Protein AF-A0A970JDR5-F1 (afdb_monomer_lite)

Secondary structure (DSSP, 8-state):
--HHHHHHHHHHHHHHHHHHHHHHHHHHHHHHHHHHHHHHHHHHHHHHHHHHHHHHHHHHHHHHHHHHHHHHHHHHHHHHHHHHHHHHHHHHHHHHHHHHHTSHHHHHHHHHHHHHHHHH-S--EEEEEGGGGGGHHHHT-S-EEEESSS-SSEEEEEEGGGTEEEEEEHHHHHHHHHHHHHHT----

Foldseek 3Di:
DDPVVVVVVVVVVVVVVVVVVVVVVVVVVVVVVVVVVVVVVVVVVVVVVVVVVVVVVVVVVVVVVVVVVVVVVVVVVVVVVVVVVVVVVLVVVLVVLVVVCPDVVLLVVLLVVLVVVCVVDVDKAKEFEPVCPVSVVVNPHDHYHYDPPQASGDIWMADVVVRDIDDPGVSVVSVVVVVVVVVPDDDD

pLDDT: mean 88.22, std 8.11, range [49.09, 97.38]

Structure (mmCIF, N/CA/C/O backbone):
data_AF-A0A970JDR5-F1
#
_entry.id   AF-A0A970JDR5-F1
#
loop_
_atom_site.group_PDB
_atom_site.id
_atom_site.type_symbol
_atom_site.label_atom_id
_atom_site.label_alt_id
_atom_site.label_comp_id
_atom_site.label_asym_id
_atom_site.label_entity_id
_atom_site.label_seq_id
_atom_site.pdbx_PDB_ins_code
_atom_site.Cartn_x
_atom_site.Cartn_y
_atom_site.Cartn_z
_atom_site.occupancy
_atom_site.B_iso_or_equiv
_atom_site.auth_seq_id
_atom_site.auth_comp_id
_atom_site.auth_asym_id
_atom_site.auth_atom_id
_atom_site.pdbx_PDB_model_num
ATOM 1 N N . MET A 1 1 ? 50.221 14.793 -104.703 1.00 49.09 1 MET A N 1
ATOM 2 C CA . MET A 1 1 ? 50.036 14.840 -103.235 1.00 49.09 1 MET A CA 1
ATOM 3 C C . MET A 1 1 ? 49.919 13.403 -102.748 1.00 49.09 1 MET A C 1
ATOM 5 O O . MET A 1 1 ? 48.971 12.726 -103.121 1.00 49.09 1 MET A O 1
ATOM 9 N N . ASP A 1 2 ? 50.947 12.935 -102.042 1.00 60.53 2 ASP A N 1
ATOM 10 C CA . ASP A 1 2 ? 51.296 11.528 -101.804 1.00 60.53 2 ASP A CA 1
ATOM 11 C C . ASP A 1 2 ? 50.315 10.688 -100.974 1.00 60.53 2 ASP A C 1
ATOM 13 O O . ASP A 1 2 ? 49.814 11.112 -99.932 1.00 60.53 2 ASP A O 1
ATOM 17 N N . ILE A 1 3 ? 50.134 9.436 -101.408 1.00 69.88 3 ILE A N 1
ATOM 18 C CA . ILE A 1 3 ? 49.318 8.382 -100.777 1.00 69.88 3 ILE A CA 1
ATOM 19 C C . ILE A 1 3 ? 49.743 8.118 -99.322 1.00 69.88 3 ILE A C 1
ATOM 21 O O . ILE A 1 3 ? 48.881 7.956 -98.457 1.00 69.88 3 ILE A O 1
ATOM 25 N N . ASN A 1 4 ? 51.047 8.159 -99.026 1.00 73.25 4 ASN A N 1
ATOM 26 C CA . ASN A 1 4 ? 51.575 7.971 -97.668 1.00 73.25 4 ASN A CA 1
ATOM 27 C C . ASN A 1 4 ? 51.046 9.014 -96.677 1.00 73.25 4 ASN A C 1
ATOM 29 O O . ASN A 1 4 ? 50.615 8.666 -95.582 1.00 73.25 4 ASN A O 1
ATOM 33 N N . ARG A 1 5 ? 50.957 10.283 -97.091 1.00 72.44 5 ARG A N 1
ATOM 34 C CA . ARG A 1 5 ? 50.456 11.369 -96.237 1.00 72.44 5 ARG A CA 1
ATOM 35 C C . ARG A 1 5 ? 48.970 11.202 -95.898 1.00 72.44 5 ARG A C 1
ATOM 37 O O . ARG A 1 5 ? 48.521 11.601 -94.826 1.00 72.44 5 ARG A O 1
ATOM 44 N N . LYS A 1 6 ? 48.190 10.601 -96.804 1.00 76.62 6 LYS A N 1
ATOM 45 C CA . LYS A 1 6 ? 46.766 10.304 -96.584 1.00 76.62 6 LYS A CA 1
ATOM 46 C C . LYS A 1 6 ? 46.580 9.113 -95.642 1.00 76.62 6 LYS A C 1
ATOM 48 O O . LYS A 1 6 ? 45.690 9.153 -94.796 1.00 76.62 6 LYS A O 1
ATOM 53 N N . LEU A 1 7 ? 47.433 8.094 -95.758 1.00 78.12 7 LEU A N 1
ATOM 54 C CA . LEU A 1 7 ? 47.425 6.934 -94.869 1.00 78.12 7 LEU A CA 1
ATOM 55 C C . LEU A 1 7 ? 47.792 7.333 -93.431 1.00 78.12 7 LEU A C 1
ATOM 57 O O . LEU A 1 7 ? 47.063 6.984 -92.508 1.00 78.12 7 LEU A O 1
ATOM 61 N N . GLU A 1 8 ? 48.837 8.145 -93.249 1.00 80.06 8 GLU A N 1
ATOM 62 C CA . GLU A 1 8 ? 49.226 8.707 -91.944 1.00 80.06 8 GLU A CA 1
ATOM 63 C C . GLU A 1 8 ? 48.127 9.577 -91.323 1.00 80.06 8 GLU A C 1
ATOM 65 O O . GLU A 1 8 ? 47.850 9.503 -90.127 1.00 80.06 8 GLU A O 1
ATOM 70 N N . HIS A 1 9 ? 47.439 10.382 -92.136 1.00 82.50 9 HIS A N 1
ATOM 71 C CA . HIS A 1 9 ? 46.316 11.176 -91.650 1.00 82.50 9 HIS A CA 1
ATOM 72 C C . HIS A 1 9 ? 45.146 10.288 -91.195 1.00 82.50 9 HIS A C 1
ATOM 74 O O . HIS A 1 9 ? 44.506 10.573 -90.180 1.00 82.50 9 HIS A O 1
ATOM 80 N N . MET A 1 10 ? 44.849 9.203 -91.917 1.00 81.06 10 MET A N 1
ATOM 81 C CA . MET A 1 10 ? 43.787 8.264 -91.539 1.00 81.06 10 MET A CA 1
ATOM 82 C C . MET A 1 10 ? 44.129 7.509 -90.252 1.00 81.06 10 MET A C 1
ATOM 84 O O . MET A 1 10 ? 43.283 7.433 -89.362 1.00 81.06 10 MET A O 1
ATOM 88 N N . THR A 1 11 ? 45.360 7.011 -90.110 1.00 82.69 11 THR A N 1
ATOM 89 C CA . THR A 1 11 ? 45.800 6.318 -88.889 1.00 82.69 11 THR A CA 1
ATOM 90 C C . THR A 1 11 ? 45.786 7.250 -87.682 1.00 82.69 11 THR A C 1
ATOM 92 O O . THR A 1 11 ? 45.252 6.878 -86.639 1.00 82.69 11 THR A O 1
ATOM 95 N N . HIS A 1 12 ? 46.263 8.488 -87.832 1.00 86.94 12 HIS A N 1
ATOM 96 C CA . HIS A 1 12 ? 46.200 9.508 -86.784 1.00 86.94 12 HIS A CA 1
ATOM 97 C C . HIS A 1 12 ? 44.753 9.851 -86.389 1.00 86.94 12 HIS A C 1
ATOM 99 O O . HIS A 1 12 ? 44.442 9.985 -85.206 1.00 86.94 12 HIS A O 1
ATOM 105 N N . THR A 1 13 ? 43.838 9.942 -87.360 1.00 85.62 13 THR A N 1
ATOM 106 C CA . THR A 1 13 ? 42.415 10.233 -87.100 1.00 85.62 13 THR A CA 1
ATOM 107 C C . THR A 1 13 ? 41.735 9.099 -86.332 1.00 85.62 13 THR A C 1
ATOM 109 O O . THR A 1 13 ? 41.058 9.350 -85.336 1.00 85.62 13 THR A O 1
ATOM 112 N N . VAL A 1 14 ? 41.943 7.849 -86.759 1.00 88.75 14 VAL A N 1
ATOM 113 C CA . VAL A 1 14 ? 41.376 6.660 -86.101 1.00 88.75 14 VAL A CA 1
ATOM 114 C C . VAL A 1 14 ? 41.952 6.485 -84.697 1.00 88.75 14 VAL A C 1
ATOM 116 O O . VAL A 1 14 ? 41.205 6.205 -83.761 1.00 88.75 14 VAL A O 1
ATOM 119 N N . LEU A 1 15 ? 43.260 6.701 -84.528 1.00 89.62 15 LEU A N 1
ATOM 120 C CA . LEU A 1 15 ? 43.913 6.637 -83.224 1.00 89.62 15 LEU A CA 1
ATOM 121 C C . LEU A 1 15 ? 43.364 7.704 -82.270 1.00 89.62 15 LEU A C 1
ATOM 123 O O . LEU A 1 15 ? 43.035 7.383 -81.131 1.00 89.62 15 LEU A O 1
ATOM 127 N N . ASN A 1 16 ? 43.196 8.946 -82.730 1.00 89.75 16 ASN A N 1
ATOM 128 C CA . ASN A 1 16 ? 42.623 10.014 -81.909 1.00 89.75 16 ASN A CA 1
ATOM 129 C C . ASN A 1 16 ? 41.157 9.760 -81.543 1.00 89.75 16 ASN A C 1
ATOM 131 O O . ASN A 1 16 ? 40.767 10.016 -80.405 1.00 89.75 16 ASN A O 1
ATOM 135 N N . ASP A 1 17 ? 40.348 9.214 -82.456 1.00 90.62 17 ASP A N 1
ATOM 136 C CA . ASP A 1 17 ? 38.967 8.834 -82.137 1.00 90.62 17 ASP A CA 1
ATOM 137 C C . ASP A 1 17 ? 38.914 7.682 -81.117 1.00 90.62 17 ASP A C 1
ATOM 139 O O . ASP A 1 17 ? 38.121 7.721 -80.174 1.00 90.62 17 ASP A O 1
ATOM 143 N N . ALA A 1 18 ? 39.808 6.694 -81.239 1.00 91.06 18 ALA A N 1
ATOM 144 C CA . ALA A 1 18 ? 39.947 5.609 -80.268 1.00 91.06 18 ALA A CA 1
ATOM 145 C C . ALA A 1 18 ? 40.412 6.116 -78.890 1.00 91.06 18 ALA A C 1
ATOM 147 O O . ALA A 1 18 ? 39.870 5.697 -77.865 1.00 91.06 18 ALA A O 1
ATOM 148 N N . LEU A 1 19 ? 41.368 7.052 -78.847 1.00 90.50 19 LEU A N 1
ATOM 149 C CA . LEU A 1 19 ? 41.827 7.696 -77.612 1.00 90.50 19 LEU A CA 1
ATOM 150 C C . LEU A 1 19 ? 40.715 8.522 -76.956 1.00 90.50 19 LEU A C 1
ATOM 152 O O . LEU A 1 19 ? 40.522 8.417 -75.744 1.00 90.50 19 LEU A O 1
ATOM 156 N N . ARG A 1 20 ? 39.940 9.278 -77.745 1.00 92.81 20 ARG A N 1
ATOM 157 C CA . ARG A 1 20 ? 38.782 10.038 -77.258 1.00 92.81 20 ARG A CA 1
ATOM 158 C C . ARG A 1 20 ? 37.728 9.115 -76.652 1.00 92.81 20 ARG A C 1
ATOM 160 O O . ARG A 1 20 ? 37.343 9.312 -75.504 1.00 92.81 20 ARG A O 1
ATOM 167 N N . LYS A 1 21 ? 37.326 8.062 -77.371 1.00 92.81 21 LYS A N 1
ATOM 168 C CA . LYS A 1 21 ? 36.360 7.066 -76.873 1.00 92.81 21 LYS A CA 1
ATOM 169 C C . LYS A 1 21 ? 36.853 6.373 -75.607 1.00 92.81 21 LYS A C 1
ATOM 171 O O . LYS A 1 21 ? 36.086 6.207 -74.665 1.00 92.81 21 LYS A O 1
ATOM 176 N N . ARG A 1 22 ? 38.137 6.006 -75.546 1.00 92.94 22 ARG A N 1
ATOM 177 C CA . ARG A 1 22 ? 38.745 5.444 -74.332 1.00 92.94 22 ARG A CA 1
ATOM 178 C C . ARG A 1 22 ? 38.641 6.421 -73.162 1.00 92.94 22 ARG A C 1
ATOM 180 O O . ARG A 1 22 ? 38.278 6.002 -72.067 1.00 92.94 22 ARG A O 1
ATOM 187 N N . HIS A 1 23 ? 38.953 7.696 -73.380 1.00 93.56 23 HIS A N 1
ATOM 188 C CA . HIS A 1 23 ? 38.869 8.716 -72.338 1.00 93.56 23 HIS A CA 1
ATOM 189 C C . HIS A 1 23 ? 37.426 8.911 -71.853 1.00 93.56 23 HIS A C 1
ATOM 191 O O . HIS A 1 23 ? 37.179 8.898 -70.651 1.00 93.56 23 HIS A O 1
ATOM 197 N N . GLU A 1 24 ? 36.462 8.977 -72.774 1.00 94.56 24 GLU A N 1
ATOM 198 C CA . GLU A 1 24 ? 35.034 9.058 -72.446 1.00 94.56 24 GLU A CA 1
ATOM 199 C C . GLU A 1 24 ? 34.544 7.847 -71.645 1.00 94.56 24 GLU A C 1
ATOM 201 O O . GLU A 1 24 ? 33.789 8.011 -70.688 1.00 94.56 24 GLU A O 1
ATOM 206 N N . ILE A 1 25 ? 34.970 6.633 -72.007 1.00 94.06 25 ILE A N 1
ATOM 207 C CA . ILE A 1 25 ? 34.624 5.411 -71.269 1.00 94.06 25 ILE A CA 1
ATOM 208 C C . ILE A 1 25 ? 35.218 5.454 -69.861 1.00 94.06 25 ILE A C 1
ATOM 210 O O . ILE A 1 25 ? 34.514 5.152 -68.903 1.00 94.06 25 ILE A O 1
ATOM 214 N N . ILE A 1 26 ? 36.484 5.855 -69.715 1.00 94.44 26 ILE A N 1
ATOM 215 C CA . ILE A 1 26 ? 37.136 5.961 -68.402 1.00 94.44 26 ILE A CA 1
ATOM 216 C C . ILE A 1 26 ? 36.404 6.974 -67.519 1.00 94.44 26 ILE A C 1
ATOM 218 O O . ILE A 1 26 ? 36.108 6.666 -66.368 1.00 94.44 26 ILE A O 1
ATOM 222 N N . GLU A 1 27 ? 36.074 8.151 -68.047 1.00 95.19 27 GLU A N 1
ATOM 223 C CA . GLU A 1 27 ? 35.359 9.183 -67.290 1.00 95.19 27 GLU A CA 1
ATOM 224 C C . GLU A 1 27 ? 33.939 8.750 -66.909 1.00 95.19 27 GLU A C 1
ATOM 226 O O . GLU A 1 27 ? 33.517 8.953 -65.772 1.00 95.19 27 GLU A O 1
ATOM 231 N N . LYS A 1 28 ? 33.210 8.082 -67.811 1.00 94.94 28 LYS A N 1
ATOM 232 C CA . LYS A 1 28 ? 31.894 7.511 -67.483 1.00 94.94 28 LYS A CA 1
ATOM 233 C C . LYS A 1 28 ? 31.997 6.434 -66.405 1.00 94.94 28 LYS A C 1
ATOM 235 O O . LYS A 1 28 ? 31.227 6.469 -65.451 1.00 94.94 28 LYS A O 1
ATOM 240 N N . SER A 1 29 ? 32.956 5.516 -66.519 1.00 94.06 29 SER A N 1
ATOM 241 C CA . SER A 1 29 ? 33.166 4.455 -65.529 1.00 94.06 29 SER A CA 1
ATOM 242 C C . SER A 1 29 ? 33.534 5.016 -64.156 1.00 94.06 29 SER A C 1
ATOM 244 O O . SER A 1 29 ? 32.994 4.552 -63.156 1.00 94.06 29 SER A O 1
ATOM 246 N N . LYS A 1 30 ? 34.393 6.043 -64.092 1.00 95.56 30 LYS A N 1
ATOM 247 C CA . LYS A 1 30 ? 34.713 6.731 -62.831 1.00 95.56 30 LYS A CA 1
ATOM 248 C C . LYS A 1 30 ? 33.471 7.341 -62.189 1.00 95.56 30 LYS A C 1
ATOM 250 O O . LYS A 1 30 ? 33.242 7.101 -61.011 1.00 95.56 30 LYS A O 1
ATOM 255 N N . LYS A 1 31 ? 32.647 8.061 -62.961 1.00 96.12 31 LYS A N 1
ATOM 256 C CA . LYS A 1 31 ? 31.403 8.660 -62.448 1.00 96.12 31 LYS A CA 1
ATOM 257 C C . LYS A 1 31 ? 30.447 7.615 -61.882 1.00 96.12 31 LYS A C 1
ATOM 259 O O . LYS A 1 31 ? 29.947 7.796 -60.783 1.00 96.12 31 LYS A O 1
ATOM 264 N N . VAL A 1 32 ? 30.255 6.494 -62.581 1.00 96.19 32 VAL A N 1
ATOM 265 C CA . VAL A 1 32 ? 29.403 5.395 -62.091 1.00 96.19 32 VAL A CA 1
ATOM 266 C C . VAL A 1 32 ? 29.918 4.837 -60.762 1.00 96.19 32 VAL A C 1
ATOM 268 O O . VAL A 1 32 ? 29.125 4.593 -59.857 1.00 96.19 32 VAL A O 1
ATOM 271 N N . VAL A 1 33 ? 31.235 4.651 -60.625 1.00 95.75 33 VAL A N 1
ATOM 272 C CA . VAL A 1 33 ? 31.840 4.175 -59.371 1.00 95.75 33 VAL A CA 1
ATOM 273 C C . VAL A 1 33 ? 31.687 5.207 -58.253 1.00 95.75 33 VAL A C 1
ATOM 275 O O . VAL A 1 33 ? 31.323 4.834 -57.141 1.00 95.75 33 VAL A O 1
ATOM 278 N N . GLU A 1 34 ? 31.927 6.490 -58.530 1.00 96.31 34 GLU A N 1
ATOM 279 C CA . GLU A 1 34 ? 31.752 7.569 -57.550 1.00 96.31 34 GLU A CA 1
ATOM 280 C C . GLU A 1 34 ? 30.301 7.692 -57.076 1.00 96.31 34 GLU A C 1
ATOM 282 O O . GLU A 1 34 ? 30.059 7.835 -55.879 1.00 96.31 34 GLU A O 1
ATOM 287 N N . ASP A 1 35 ? 29.336 7.618 -57.990 1.00 96.31 35 ASP A N 1
ATOM 288 C CA . ASP A 1 35 ? 27.916 7.711 -57.654 1.00 96.31 35 ASP A CA 1
ATOM 289 C C . ASP A 1 35 ? 27.460 6.487 -56.848 1.00 96.31 35 ASP A C 1
ATOM 291 O O . ASP A 1 35 ? 26.795 6.638 -55.821 1.00 96.31 35 ASP A O 1
ATOM 295 N N . ALA A 1 36 ? 27.896 5.281 -57.234 1.00 96.38 36 ALA A N 1
ATOM 296 C CA . ALA A 1 36 ? 27.618 4.059 -56.481 1.00 96.38 36 ALA A CA 1
ATOM 297 C C . ALA A 1 36 ? 28.241 4.084 -55.074 1.00 96.38 36 ALA A C 1
ATOM 299 O O . ALA A 1 36 ? 27.615 3.619 -54.117 1.00 96.38 36 ALA A O 1
ATOM 300 N N . LEU A 1 37 ? 29.450 4.642 -54.933 1.00 96.44 37 LEU A N 1
ATOM 301 C CA . LEU A 1 37 ? 30.114 4.804 -53.640 1.00 96.44 37 LEU A CA 1
ATOM 302 C C . LEU A 1 37 ? 29.345 5.783 -52.749 1.00 96.44 37 LEU A C 1
ATOM 304 O O . LEU A 1 37 ? 29.013 5.430 -51.620 1.00 96.44 37 LEU A O 1
ATOM 308 N N . LYS A 1 38 ? 28.980 6.962 -53.269 1.00 96.69 38 LYS A N 1
ATOM 309 C CA . LYS A 1 38 ? 28.170 7.949 -52.534 1.00 96.69 38 LYS A CA 1
ATOM 310 C C . LYS A 1 38 ? 26.833 7.362 -52.092 1.00 96.69 38 LYS A C 1
ATOM 312 O O . LYS A 1 38 ? 26.409 7.564 -50.957 1.00 96.69 38 LYS A O 1
ATOM 317 N N . GLU A 1 39 ? 26.165 6.606 -52.960 1.00 96.81 39 GLU A N 1
ATOM 318 C CA . GLU A 1 39 ? 24.900 5.957 -52.612 1.00 96.81 39 GLU A CA 1
ATOM 319 C C . GLU A 1 39 ? 25.086 4.880 -51.531 1.00 96.81 39 GLU A C 1
ATOM 321 O O . GLU A 1 39 ? 24.248 4.739 -50.636 1.00 96.81 39 GLU A O 1
ATOM 326 N N . ALA A 1 40 ? 26.175 4.108 -51.583 1.00 96.50 40 ALA A N 1
ATOM 327 C CA . ALA A 1 40 ? 26.505 3.138 -50.544 1.00 96.50 40 ALA A CA 1
ATOM 328 C C . ALA A 1 40 ? 26.808 3.821 -49.199 1.00 96.50 40 ALA A C 1
ATOM 330 O O . ALA A 1 40 ? 26.307 3.369 -48.170 1.00 96.50 40 ALA A O 1
ATOM 331 N N . GLU A 1 41 ? 27.549 4.931 -49.204 1.00 96.81 41 GLU A N 1
ATOM 332 C CA . GLU A 1 41 ? 27.848 5.734 -48.013 1.00 96.81 41 GLU A CA 1
ATOM 333 C C . GLU A 1 41 ? 26.578 6.319 -47.388 1.00 96.81 41 GLU A C 1
ATOM 335 O O . GLU A 1 41 ? 26.355 6.163 -46.186 1.00 96.81 41 GLU A O 1
ATOM 340 N N . ILE A 1 42 ? 25.699 6.925 -48.195 1.00 96.75 42 ILE A N 1
ATOM 341 C CA . ILE A 1 42 ? 24.418 7.472 -47.723 1.00 96.75 42 ILE A CA 1
ATOM 342 C C . ILE A 1 42 ? 23.551 6.362 -47.121 1.00 96.75 42 ILE A C 1
ATOM 344 O O . ILE A 1 42 ? 22.975 6.542 -46.045 1.00 96.75 42 ILE A O 1
ATOM 348 N N . ARG A 1 43 ? 23.469 5.198 -47.780 1.00 96.44 43 ARG A N 1
ATOM 349 C CA . ARG A 1 43 ? 22.716 4.047 -47.258 1.00 96.44 43 ARG A CA 1
ATOM 350 C C . ARG A 1 43 ? 23.298 3.528 -45.947 1.00 96.44 43 ARG A C 1
ATOM 352 O O . ARG A 1 43 ? 22.537 3.293 -45.012 1.00 96.44 43 ARG A O 1
ATOM 359 N N . ALA A 1 44 ? 24.619 3.383 -45.858 1.00 96.81 44 ALA A N 1
ATOM 360 C CA . ALA A 1 44 ? 25.290 2.937 -44.642 1.00 96.81 44 ALA A CA 1
ATOM 361 C C . ALA A 1 44 ? 25.071 3.922 -43.483 1.00 96.81 44 ALA A C 1
ATOM 363 O O . ALA A 1 44 ? 24.761 3.505 -42.365 1.00 96.81 44 ALA A O 1
ATOM 364 N N . LEU A 1 45 ? 25.160 5.228 -43.755 1.00 96.81 45 LEU A N 1
ATOM 365 C CA . LEU A 1 45 ? 24.919 6.270 -42.761 1.00 96.81 45 LEU A CA 1
ATOM 366 C C . LEU A 1 45 ? 23.469 6.254 -42.270 1.00 96.81 45 LEU A C 1
ATOM 368 O O . LEU A 1 45 ? 23.232 6.301 -41.064 1.00 96.81 45 LEU A O 1
ATOM 372 N N . LYS A 1 46 ? 22.503 6.134 -43.189 1.00 97.25 46 LYS A N 1
ATOM 373 C CA . LYS A 1 46 ? 21.079 6.057 -42.848 1.00 97.25 46 LYS A CA 1
ATOM 374 C C . LYS A 1 46 ? 20.771 4.831 -41.988 1.00 97.25 46 LYS A C 1
ATOM 376 O O . LYS A 1 46 ? 20.148 4.980 -40.944 1.00 97.25 46 LYS A O 1
ATOM 381 N N . ALA A 1 47 ? 21.273 3.657 -42.371 1.00 96.81 47 ALA A N 1
ATOM 382 C CA . ALA A 1 47 ? 21.090 2.428 -41.601 1.00 96.81 47 ALA A CA 1
ATOM 383 C C . ALA A 1 47 ? 21.715 2.525 -40.197 1.00 96.81 47 ALA A C 1
ATOM 385 O O . ALA A 1 47 ? 21.125 2.080 -39.214 1.00 96.81 47 ALA A O 1
ATOM 386 N N . SER A 1 48 ? 22.896 3.142 -40.083 1.00 96.75 48 SER A N 1
ATOM 387 C CA . SER A 1 48 ? 23.534 3.399 -38.787 1.00 96.75 48 SER A CA 1
ATOM 388 C C . SER A 1 48 ? 22.685 4.330 -37.916 1.00 96.75 48 SER A C 1
ATOM 390 O O . SER A 1 48 ? 22.464 4.056 -36.738 1.00 96.75 48 SER A O 1
ATOM 392 N N . TYR A 1 49 ? 22.152 5.403 -38.503 1.00 96.38 49 TYR A N 1
ATOM 393 C CA . TYR A 1 49 ? 21.308 6.358 -37.794 1.00 96.38 49 TYR A CA 1
ATOM 394 C C . TYR A 1 49 ? 19.988 5.736 -37.318 1.00 96.38 49 TYR A C 1
ATOM 396 O O . TYR A 1 49 ? 19.613 5.917 -36.160 1.00 96.38 49 TYR A O 1
ATOM 404 N N . GLU A 1 50 ? 19.325 4.952 -38.170 1.00 97.06 50 GLU A N 1
ATOM 405 C CA . GLU A 1 50 ? 18.121 4.191 -37.813 1.00 97.06 50 GLU A CA 1
ATOM 406 C C . GLU A 1 50 ? 18.401 3.228 -36.655 1.00 97.06 50 GLU A C 1
ATOM 408 O O . GLU A 1 50 ? 17.657 3.210 -35.676 1.00 97.06 50 GLU A O 1
ATOM 413 N N . LYS A 1 51 ? 19.530 2.512 -36.701 1.00 97.38 51 LYS A N 1
ATOM 414 C CA . LYS A 1 51 ? 19.944 1.616 -35.617 1.00 97.38 51 LYS A CA 1
ATOM 415 C C . LYS A 1 51 ? 20.189 2.361 -34.302 1.00 97.38 51 LYS A C 1
ATOM 417 O O . LYS A 1 51 ? 19.773 1.893 -33.245 1.00 97.38 51 LYS A O 1
ATOM 422 N N . ILE A 1 52 ? 20.847 3.521 -34.346 1.00 97.19 52 ILE A N 1
ATOM 423 C CA . ILE A 1 52 ? 21.072 4.352 -33.152 1.00 97.19 52 ILE A CA 1
ATOM 424 C C . ILE A 1 52 ? 19.738 4.818 -32.565 1.00 97.19 52 ILE A C 1
ATOM 426 O O . ILE A 1 52 ? 19.559 4.769 -31.346 1.00 97.19 52 ILE A O 1
ATOM 430 N N . GLN A 1 53 ? 18.799 5.260 -33.405 1.00 96.94 53 GLN A N 1
ATOM 431 C CA . GLN A 1 53 ? 17.471 5.653 -32.942 1.00 96.94 53 GLN A CA 1
ATOM 432 C C . GLN A 1 53 ? 16.725 4.479 -32.307 1.00 96.94 53 GLN A C 1
ATOM 434 O O . GLN A 1 53 ? 16.191 4.634 -31.210 1.00 96.94 53 GLN A O 1
ATOM 439 N N . GLU A 1 54 ? 16.716 3.311 -32.950 1.00 97.38 54 GLU A N 1
ATOM 440 C CA . GLU A 1 54 ? 16.050 2.114 -32.431 1.00 97.38 54 GLU A CA 1
ATOM 441 C C . GLU A 1 54 ? 16.603 1.710 -31.057 1.00 97.38 54 GLU A C 1
ATOM 443 O O . GLU A 1 54 ? 15.837 1.557 -30.104 1.00 97.38 54 GLU A O 1
ATOM 448 N N . GLU A 1 55 ? 17.929 1.632 -30.914 1.00 96.62 55 GLU A N 1
ATOM 449 C CA . GLU A 1 55 ? 18.575 1.315 -29.634 1.00 96.62 55 GLU A CA 1
ATOM 450 C C . GLU A 1 55 ? 18.305 2.390 -28.570 1.00 96.62 55 GLU A C 1
ATOM 452 O O . GLU A 1 55 ? 18.073 2.077 -27.399 1.00 96.62 55 GLU A O 1
ATOM 457 N N . THR A 1 56 ? 18.258 3.667 -28.962 1.00 96.56 56 THR A N 1
ATOM 458 C CA . THR A 1 56 ? 17.919 4.770 -28.047 1.00 96.56 56 THR A CA 1
ATOM 459 C C . THR A 1 56 ? 16.477 4.652 -27.557 1.00 96.56 56 THR A C 1
ATOM 461 O O . THR A 1 56 ? 16.219 4.763 -26.358 1.00 96.56 56 THR A O 1
ATOM 464 N N . HIS A 1 57 ? 15.529 4.379 -28.456 1.00 96.25 57 HIS A N 1
ATOM 465 C CA . HIS A 1 57 ? 14.126 4.167 -28.103 1.00 96.25 57 HIS A CA 1
ATOM 466 C C . HIS A 1 57 ? 13.942 2.937 -27.216 1.00 96.25 57 HIS A C 1
ATOM 468 O O . HIS A 1 57 ? 13.194 2.991 -26.236 1.00 96.25 57 HIS A O 1
ATOM 474 N N . LYS A 1 58 ? 14.649 1.846 -27.517 1.00 97.38 58 LYS A N 1
ATOM 475 C CA . LYS A 1 58 ? 14.642 0.633 -26.702 1.00 97.38 58 LYS A CA 1
ATOM 476 C C . LYS A 1 58 ? 15.174 0.903 -25.294 1.00 97.38 58 LYS A C 1
ATOM 478 O O . LYS A 1 58 ? 14.483 0.605 -24.324 1.00 9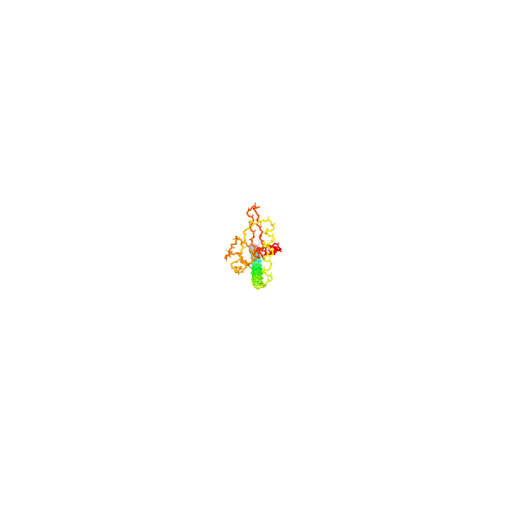7.38 58 LYS A O 1
ATOM 483 N N . SER A 1 59 ? 16.328 1.557 -25.175 1.00 96.56 59 SER A N 1
ATOM 484 C CA . SER A 1 59 ? 16.919 1.946 -23.887 1.00 96.56 59 SER A CA 1
ATOM 485 C C . SER A 1 59 ? 15.993 2.863 -23.077 1.00 96.56 59 SER A C 1
ATOM 487 O O . SER A 1 59 ? 15.769 2.651 -21.882 1.00 96.56 59 SER A O 1
ATOM 489 N N . GLN A 1 60 ? 15.362 3.841 -23.737 1.00 95.94 60 GLN A N 1
ATOM 490 C CA . GLN A 1 60 ? 14.381 4.727 -23.109 1.00 95.94 60 GLN A CA 1
ATOM 491 C C . GLN A 1 60 ? 13.169 3.945 -22.580 1.00 95.94 60 GLN A C 1
ATOM 493 O O . GLN A 1 60 ? 12.708 4.201 -21.465 1.00 95.94 60 GLN A O 1
ATOM 498 N N . ARG A 1 61 ? 12.662 2.977 -23.353 1.00 95.44 61 ARG A N 1
ATOM 499 C CA . ARG A 1 61 ? 11.537 2.123 -22.952 1.00 95.44 61 ARG A CA 1
ATOM 500 C C . ARG A 1 61 ? 11.896 1.248 -21.755 1.00 95.44 61 ARG A C 1
ATOM 502 O O . ARG A 1 61 ? 11.142 1.229 -20.788 1.00 95.44 61 ARG A O 1
ATOM 509 N N . GLU A 1 62 ? 13.051 0.590 -21.786 1.00 96.38 62 GLU A N 1
ATOM 510 C CA . GLU A 1 62 ? 13.538 -0.233 -20.671 1.00 96.38 62 GLU A CA 1
ATOM 511 C C . GLU A 1 62 ? 13.714 0.596 -19.391 1.00 96.38 62 GLU A C 1
ATOM 513 O O . GLU A 1 62 ? 13.359 0.154 -18.296 1.00 96.38 62 GLU A O 1
ATOM 518 N N . LYS A 1 63 ? 14.223 1.829 -19.512 1.00 96.19 63 LYS A N 1
ATOM 519 C CA . LYS A 1 63 ? 14.310 2.767 -18.388 1.00 96.19 63 LYS A CA 1
ATOM 520 C C . LYS A 1 63 ? 12.925 3.104 -17.837 1.00 96.19 63 LYS A C 1
ATOM 522 O O . LYS A 1 63 ? 12.732 3.060 -16.623 1.00 96.19 63 LYS A O 1
ATOM 527 N N . GLN A 1 64 ? 11.972 3.438 -18.706 1.00 95.12 64 GLN A N 1
ATOM 528 C CA . GLN A 1 64 ? 10.621 3.806 -18.285 1.00 95.12 64 GLN A CA 1
ATOM 529 C C . GLN A 1 64 ? 9.903 2.641 -17.598 1.00 95.12 64 GLN A C 1
ATOM 531 O O . GLN A 1 64 ? 9.240 2.840 -16.582 1.00 95.12 64 GLN A O 1
ATOM 536 N N . GLU A 1 65 ? 10.080 1.425 -18.109 1.00 96.69 65 GLU A N 1
ATOM 537 C CA . GLU A 1 65 ? 9.539 0.208 -17.512 1.00 96.69 65 GLU A CA 1
ATOM 538 C C . GLU A 1 65 ? 10.117 -0.036 -16.114 1.00 96.69 65 GLU A C 1
ATOM 540 O O . GLU A 1 65 ? 9.366 -0.242 -15.163 1.00 96.69 65 GLU A O 1
ATOM 545 N N . LYS A 1 66 ? 11.441 0.088 -15.946 1.00 96.31 66 LYS A N 1
ATOM 546 C CA . LYS A 1 66 ? 12.089 -0.029 -14.629 1.00 96.31 66 LYS A CA 1
ATOM 547 C C . LYS A 1 66 ? 11.565 1.005 -13.632 1.00 96.31 66 LYS A C 1
ATOM 549 O O . LYS A 1 66 ? 11.283 0.650 -12.491 1.00 96.31 66 LYS A O 1
ATOM 554 N N . ILE A 1 67 ? 11.410 2.262 -14.054 1.00 95.50 67 ILE A N 1
ATOM 555 C CA . ILE A 1 67 ? 10.866 3.331 -13.200 1.00 95.50 67 ILE A CA 1
ATOM 556 C C . ILE A 1 67 ? 9.414 3.031 -12.820 1.00 95.50 67 ILE A C 1
ATOM 558 O O . ILE A 1 67 ? 9.048 3.154 -11.653 1.00 95.50 67 ILE A O 1
ATOM 562 N N . SER A 1 68 ? 8.593 2.615 -13.785 1.00 94.25 68 SER A N 1
ATOM 563 C CA . SER A 1 68 ? 7.188 2.283 -13.545 1.00 94.25 68 SER A CA 1
ATOM 564 C C . SER A 1 68 ? 7.050 1.115 -12.567 1.00 94.25 68 SER A C 1
ATOM 566 O O . SER A 1 68 ? 6.325 1.233 -11.580 1.00 94.25 68 SER A O 1
ATOM 568 N N . ASN A 1 69 ? 7.819 0.044 -12.769 1.00 95.69 69 ASN A N 1
ATOM 569 C CA . ASN A 1 69 ? 7.837 -1.111 -11.875 1.00 95.69 69 ASN A CA 1
ATOM 570 C C . ASN A 1 69 ? 8.293 -0.727 -10.462 1.00 95.69 69 ASN A C 1
ATOM 572 O O . ASN A 1 69 ? 7.641 -1.103 -9.491 1.00 95.69 69 ASN A O 1
ATOM 576 N N . ALA A 1 70 ? 9.356 0.073 -10.335 1.00 95.44 70 ALA A N 1
ATOM 577 C CA . ALA A 1 70 ? 9.826 0.557 -9.038 1.00 95.44 70 ALA A CA 1
ATOM 578 C C . ALA A 1 70 ? 8.784 1.442 -8.332 1.00 95.44 70 ALA A C 1
ATOM 580 O O . ALA A 1 70 ? 8.593 1.324 -7.125 1.00 95.44 70 ALA A O 1
ATOM 581 N N . SER A 1 71 ? 8.075 2.298 -9.074 1.00 92.56 71 SER A N 1
ATOM 582 C CA . SER A 1 71 ? 7.007 3.139 -8.524 1.00 92.56 71 SER A CA 1
ATOM 583 C C . SER A 1 71 ? 5.819 2.309 -8.031 1.00 92.56 71 SER A C 1
ATOM 585 O O . SER A 1 71 ? 5.323 2.550 -6.931 1.00 92.56 71 SER A O 1
ATOM 587 N N . ILE A 1 72 ? 5.392 1.302 -8.800 1.00 95.06 72 ILE A N 1
ATOM 588 C CA . ILE A 1 72 ? 4.322 0.379 -8.398 1.00 95.06 72 ILE A CA 1
ATOM 589 C C . ILE A 1 72 ? 4.731 -0.395 -7.145 1.00 95.06 72 ILE A C 1
ATOM 591 O O . ILE A 1 72 ? 3.939 -0.509 -6.212 1.00 95.06 72 ILE A O 1
ATOM 595 N N . GLU A 1 73 ? 5.959 -0.907 -7.105 1.00 95.62 73 GLU A N 1
ATOM 596 C CA . GLU A 1 73 ? 6.464 -1.655 -5.956 1.00 95.62 73 GLU A CA 1
ATOM 597 C C . GLU A 1 73 ? 6.543 -0.776 -4.701 1.00 95.62 73 GLU A C 1
ATOM 599 O O . GLU A 1 73 ? 6.066 -1.171 -3.639 1.00 95.62 73 GLU A O 1
ATOM 604 N N . ALA A 1 74 ? 7.029 0.460 -4.828 1.00 94.56 74 ALA A N 1
ATOM 605 C CA . ALA A 1 74 ? 7.027 1.423 -3.730 1.00 94.56 74 ALA A CA 1
ATOM 606 C C . ALA A 1 74 ? 5.602 1.728 -3.234 1.00 94.56 74 ALA A C 1
ATOM 608 O O . ALA A 1 74 ? 5.354 1.715 -2.028 1.00 94.56 74 ALA A O 1
ATOM 609 N N . LYS A 1 75 ? 4.639 1.937 -4.148 1.00 91.88 75 LYS A N 1
ATOM 610 C CA . LYS A 1 75 ? 3.222 2.126 -3.789 1.00 91.88 75 LYS A CA 1
ATOM 611 C C . LYS A 1 75 ? 2.662 0.907 -3.045 1.00 91.88 75 LYS A C 1
ATOM 613 O O . LYS A 1 75 ? 1.998 1.076 -2.026 1.00 91.88 75 LYS A O 1
ATOM 618 N N . LYS A 1 76 ? 2.963 -0.316 -3.497 1.00 94.31 76 LYS A N 1
ATOM 619 C CA . LYS A 1 76 ? 2.545 -1.555 -2.815 1.00 94.31 76 LYS A CA 1
ATOM 620 C C . LYS A 1 76 ? 3.118 -1.657 -1.405 1.00 94.31 76 LYS A C 1
ATOM 622 O O . LYS A 1 76 ? 2.383 -1.984 -0.478 1.00 94.31 76 LYS A O 1
ATOM 627 N N . GLN A 1 77 ? 4.405 -1.362 -1.232 1.00 94.62 77 GLN A N 1
ATOM 628 C CA . GLN A 1 77 ? 5.056 -1.395 0.079 1.00 94.62 77 GLN A CA 1
ATOM 629 C C . GLN A 1 77 ? 4.463 -0.360 1.037 1.00 94.62 77 GLN A C 1
ATOM 631 O O . GLN A 1 77 ? 4.248 -0.671 2.206 1.00 94.62 77 GLN A O 1
ATOM 636 N N . LEU A 1 78 ? 4.140 0.838 0.541 1.00 91.81 78 LEU A N 1
ATOM 637 C CA . LEU A 1 78 ? 3.461 1.868 1.328 1.00 91.81 78 LEU A CA 1
ATOM 638 C C . LEU A 1 78 ? 2.070 1.421 1.785 1.00 91.81 78 LEU A C 1
ATOM 640 O O . LEU A 1 78 ? 1.766 1.552 2.968 1.00 91.81 78 LEU A O 1
ATOM 644 N N . ILE A 1 79 ? 1.255 0.865 0.881 1.00 89.50 79 ILE A N 1
ATOM 645 C CA . ILE A 1 79 ? -0.079 0.344 1.224 1.00 89.50 79 ILE A CA 1
ATOM 646 C C . ILE A 1 79 ? 0.051 -0.756 2.277 1.00 89.50 79 ILE A C 1
ATOM 648 O O . ILE A 1 79 ? -0.546 -0.649 3.341 1.00 89.50 79 ILE A O 1
ATOM 652 N N . LYS A 1 80 ? 0.923 -1.743 2.040 1.00 92.19 80 LYS A N 1
ATOM 653 C CA . LYS A 1 80 ? 1.154 -2.836 2.988 1.00 92.19 80 LYS A CA 1
ATOM 654 C C . LYS A 1 80 ? 1.570 -2.319 4.365 1.00 92.19 80 LYS A C 1
ATOM 656 O O . LYS A 1 80 ? 1.043 -2.766 5.377 1.00 92.19 80 LYS A O 1
ATOM 661 N N . ARG A 1 81 ? 2.510 -1.369 4.418 1.00 91.81 81 ARG A N 1
ATOM 662 C CA . ARG A 1 81 ? 2.976 -0.815 5.691 1.00 91.81 81 ARG A CA 1
ATOM 663 C C . ARG A 1 81 ? 1.873 -0.042 6.411 1.00 91.81 81 ARG A C 1
ATOM 665 O O . ARG A 1 81 ? 1.829 -0.068 7.637 1.00 91.81 81 ARG A O 1
ATOM 672 N N . ARG A 1 82 ? 0.998 0.640 5.670 1.00 86.62 82 ARG A N 1
ATOM 673 C CA . ARG A 1 82 ? -0.166 1.324 6.235 1.00 86.62 82 ARG A CA 1
ATOM 674 C C . ARG A 1 82 ? -1.159 0.326 6.824 1.00 86.62 82 ARG A C 1
ATOM 676 O O . ARG A 1 82 ? -1.525 0.495 7.980 1.00 86.62 82 ARG A O 1
ATOM 683 N N . ASP A 1 83 ? -1.504 -0.727 6.086 1.00 88.69 83 ASP A N 1
ATOM 684 C CA . ASP A 1 83 ? -2.423 -1.776 6.545 1.00 88.69 83 ASP A CA 1
ATOM 685 C C . ASP A 1 83 ? -1.894 -2.456 7.823 1.00 88.69 83 ASP A C 1
ATOM 687 O O . ASP A 1 83 ? -2.636 -2.679 8.778 1.00 88.69 83 ASP A O 1
ATOM 691 N N . GLU A 1 84 ? -0.581 -2.711 7.895 1.00 92.25 84 GLU A N 1
ATOM 692 C CA . GLU A 1 84 ? 0.073 -3.219 9.109 1.00 92.25 84 GLU A CA 1
ATOM 693 C C . GLU A 1 84 ? -0.077 -2.258 10.301 1.00 92.25 84 GLU A C 1
ATOM 695 O O . GLU A 1 84 ? -0.322 -2.698 11.424 1.00 92.25 84 GLU A O 1
ATOM 700 N N . LEU A 1 85 ? 0.081 -0.948 10.084 1.00 89.44 85 LEU A N 1
ATOM 701 C CA . LEU A 1 85 ? -0.085 0.057 11.139 1.00 89.44 85 LEU A CA 1
ATOM 702 C C . LEU A 1 85 ? -1.546 0.177 11.583 1.00 89.44 85 LEU A C 1
ATOM 704 O O . LEU A 1 85 ? -1.805 0.277 12.780 1.00 89.44 85 LEU A O 1
ATOM 708 N N . GLU A 1 86 ? -2.494 0.136 10.647 1.00 88.12 86 GLU A N 1
ATOM 709 C CA . GLU A 1 86 ? -3.929 0.126 10.945 1.00 88.12 86 GLU A CA 1
ATOM 710 C C . GLU A 1 86 ? -4.291 -1.084 11.810 1.00 88.12 86 GLU A C 1
ATOM 712 O O . GLU A 1 86 ? -4.905 -0.928 12.868 1.00 88.12 86 GLU A O 1
ATOM 717 N N . GLN A 1 87 ? -3.823 -2.277 11.433 1.00 89.50 87 GLN A N 1
ATOM 718 C CA . GLN A 1 87 ? -4.037 -3.492 12.213 1.00 89.50 87 GLN A CA 1
ATOM 719 C C . GLN A 1 87 ? -3.433 -3.383 13.621 1.00 89.50 87 GLN A C 1
ATOM 721 O O . GLN A 1 87 ? -4.086 -3.751 14.598 1.00 89.50 87 GLN A O 1
ATOM 726 N N . GLN A 1 88 ? -2.222 -2.830 13.750 1.00 91.81 88 GLN A N 1
ATOM 727 C CA . GLN A 1 88 ? -1.588 -2.605 15.055 1.00 91.81 88 GLN A CA 1
ATOM 728 C C . GLN A 1 88 ? -2.375 -1.622 15.927 1.00 91.81 88 GLN A C 1
ATOM 730 O O . GLN A 1 88 ? -2.494 -1.829 17.135 1.00 91.81 88 GLN A O 1
ATOM 735 N N . ILE A 1 89 ? -2.913 -0.548 15.345 1.00 89.44 89 ILE A N 1
ATOM 736 C CA . ILE A 1 89 ? -3.734 0.424 16.075 1.00 89.44 89 ILE A CA 1
ATOM 737 C C . ILE A 1 89 ? -5.008 -0.247 16.584 1.00 89.44 89 ILE A C 1
ATOM 739 O O . ILE A 1 89 ? -5.316 -0.124 17.769 1.00 89.44 89 ILE A O 1
ATOM 743 N N . VAL A 1 90 ? -5.708 -0.989 15.722 1.00 89.25 90 VAL A N 1
ATOM 744 C CA . VAL A 1 90 ? -6.919 -1.733 16.091 1.00 89.25 90 VAL A CA 1
ATOM 745 C C . VAL A 1 90 ? -6.621 -2.709 17.227 1.00 89.25 90 VAL A C 1
ATOM 747 O O . VAL A 1 90 ? -7.290 -2.665 18.256 1.00 89.25 90 VAL A O 1
ATOM 750 N N . GLU A 1 91 ? -5.562 -3.510 17.105 1.00 91.50 91 GLU A N 1
ATOM 751 C CA . GLU A 1 91 ? -5.166 -4.467 18.140 1.00 91.50 91 GLU A CA 1
ATOM 752 C C . GLU A 1 91 ? -4.848 -3.774 19.478 1.00 91.50 91 GLU A C 1
ATOM 754 O O . GLU A 1 91 ? -5.276 -4.228 20.543 1.00 91.50 91 GLU A O 1
ATOM 759 N N . ASN A 1 92 ? -4.139 -2.644 19.442 1.00 91.88 92 ASN A N 1
ATOM 760 C CA . ASN A 1 92 ? -3.823 -1.866 20.639 1.00 91.88 92 ASN A CA 1
ATOM 761 C C . ASN A 1 92 ? -5.077 -1.270 21.292 1.00 91.88 92 ASN A C 1
ATOM 763 O O . ASN A 1 92 ? -5.186 -1.270 22.520 1.00 91.88 92 ASN A O 1
ATOM 767 N N . VAL A 1 93 ? -6.036 -0.783 20.502 1.00 90.81 93 VAL A N 1
ATOM 768 C CA . VAL A 1 93 ? -7.315 -0.278 21.021 1.00 90.81 93 VAL A CA 1
ATOM 769 C C . VAL A 1 93 ? -8.112 -1.410 21.662 1.00 90.81 93 VAL A C 1
ATOM 771 O O . VAL A 1 93 ? -8.577 -1.249 22.790 1.00 90.81 93 VAL A O 1
ATOM 774 N N . THR A 1 94 ? -8.197 -2.579 21.023 1.00 88.75 94 THR A N 1
ATOM 775 C CA . THR A 1 94 ? -8.865 -3.757 21.597 1.00 88.75 94 THR A CA 1
ATOM 776 C C . THR A 1 94 ? -8.226 -4.185 22.920 1.00 88.75 94 THR A C 1
ATOM 778 O O . THR A 1 94 ? -8.944 -4.442 23.886 1.00 88.75 94 THR A O 1
ATOM 781 N N . LYS A 1 95 ? -6.888 -4.190 23.018 1.00 91.56 95 LYS A N 1
ATOM 782 C CA . LYS A 1 95 ? -6.175 -4.475 24.278 1.00 91.56 95 LYS A CA 1
ATOM 783 C C . LYS A 1 95 ? -6.531 -3.474 25.377 1.00 91.56 95 LYS A C 1
ATOM 785 O O . LYS A 1 95 ? -6.858 -3.885 26.488 1.00 91.56 95 LYS A O 1
ATOM 790 N N . ARG A 1 96 ? -6.541 -2.175 25.063 1.00 91.31 96 ARG A N 1
ATOM 791 C CA . ARG A 1 96 ? -6.919 -1.124 26.025 1.00 91.31 96 ARG A CA 1
ATOM 792 C C . ARG A 1 96 ? -8.373 -1.238 26.473 1.00 91.31 96 ARG A C 1
ATOM 794 O O . ARG A 1 96 ? -8.655 -1.022 27.647 1.00 91.31 96 ARG A O 1
ATOM 801 N N . ILE A 1 97 ? -9.288 -1.599 25.572 1.00 89.38 97 ILE A N 1
ATOM 802 C CA . ILE A 1 97 ? -10.685 -1.876 25.929 1.00 89.38 97 ILE A CA 1
ATOM 803 C C . ILE A 1 97 ? -10.740 -3.062 26.892 1.00 89.38 97 ILE A C 1
ATOM 805 O O . ILE A 1 97 ? -11.382 -2.968 27.931 1.00 89.38 97 ILE A O 1
ATOM 809 N N . TYR A 1 98 ? -10.018 -4.147 26.609 1.00 88.50 98 TYR A N 1
ATOM 810 C CA . TYR A 1 98 ? -9.988 -5.319 27.484 1.00 88.50 98 TYR A CA 1
ATOM 811 C C . TYR A 1 98 ? -9.436 -5.010 28.886 1.00 88.50 98 TYR A C 1
ATOM 813 O O . TYR A 1 98 ? -9.936 -5.527 29.884 1.00 88.50 98 TYR A O 1
ATOM 821 N N . GLU A 1 99 ? -8.432 -4.139 28.989 1.00 90.12 99 GLU A N 1
ATOM 822 C CA . GLU A 1 99 ? -7.941 -3.631 30.275 1.00 90.12 99 GLU A CA 1
ATOM 823 C C . GLU A 1 99 ? -8.986 -2.759 30.981 1.00 90.12 99 GLU A C 1
ATOM 825 O O . GLU A 1 99 ? -9.231 -2.944 32.173 1.00 90.12 99 GLU A O 1
ATOM 830 N N . TYR A 1 100 ? -9.654 -1.867 30.246 1.00 89.38 100 TYR A N 1
ATOM 831 C CA . TYR A 1 100 ? -10.727 -1.029 30.778 1.00 89.38 100 TYR A CA 1
ATOM 832 C C . TYR A 1 100 ? -11.912 -1.854 31.295 1.00 89.38 100 TYR A C 1
ATOM 834 O O . TYR A 1 100 ? -12.450 -1.533 32.353 1.00 89.38 100 TYR A O 1
ATOM 842 N N . LYS A 1 101 ? -12.266 -2.967 30.637 1.00 87.62 101 LYS A N 1
ATOM 843 C CA . LYS A 1 101 ? -13.334 -3.882 31.086 1.00 87.62 101 LYS A CA 1
ATOM 844 C C . LYS A 1 101 ? -13.096 -4.451 32.486 1.00 87.62 101 LYS A C 1
ATOM 846 O O . LYS A 1 101 ? -14.049 -4.723 33.207 1.00 87.62 101 LYS A O 1
ATOM 851 N N . LYS A 1 102 ? -11.832 -4.605 32.894 1.00 86.38 102 LYS A N 1
ATOM 852 C CA . LYS A 1 102 ? -11.468 -5.080 34.241 1.00 86.38 102 LYS A CA 1
ATOM 853 C C . LYS A 1 102 ? -11.630 -4.004 35.318 1.00 86.38 102 LYS A C 1
ATOM 855 O O . LYS A 1 102 ? -11.552 -4.317 36.503 1.00 86.38 102 LYS A O 1
ATOM 860 N N . SER A 1 103 ? -11.809 -2.742 34.929 1.00 87.50 103 SER A N 1
ATOM 861 C CA . SER A 1 103 ? -12.013 -1.638 35.862 1.00 87.50 103 SER A CA 1
ATOM 862 C C . SER A 1 103 ? -13.460 -1.591 36.368 1.00 87.50 103 SER A C 1
ATOM 864 O O . SER A 1 103 ? -14.406 -1.929 35.656 1.00 87.50 103 SER A O 1
ATOM 866 N N . GLY A 1 104 ? -13.654 -1.102 37.596 1.00 85.06 104 GLY A N 1
ATOM 867 C CA . GLY A 1 104 ? -14.998 -0.852 38.131 1.00 85.06 104 GLY A CA 1
ATOM 868 C C . GLY A 1 104 ? -15.752 0.264 37.395 1.00 85.06 104 GLY A C 1
ATOM 869 O O . GLY A 1 104 ? -16.980 0.313 37.443 1.00 85.06 104 GLY A O 1
ATOM 870 N N . GLU A 1 105 ? -15.041 1.142 36.682 1.00 89.50 105 GLU A N 1
ATOM 871 C CA . GLU A 1 105 ? -15.644 2.218 35.889 1.00 89.50 105 GLU A CA 1
ATOM 872 C C . GLU A 1 105 ? -16.461 1.670 34.718 1.00 89.50 105 GLU A C 1
ATOM 874 O O . GLU A 1 105 ? -17.573 2.142 34.484 1.00 89.50 105 GLU A O 1
ATOM 879 N N . TYR A 1 106 ? -15.960 0.630 34.042 1.00 90.44 106 TYR A N 1
ATOM 880 C CA . TYR A 1 106 ? -16.686 -0.033 32.958 1.00 90.44 106 TYR A CA 1
ATOM 881 C C . TYR A 1 106 ? -18.019 -0.613 33.443 1.00 90.44 106 TYR A C 1
ATOM 883 O O . TYR A 1 106 ? -19.061 -0.371 32.834 1.00 90.44 106 TYR A O 1
ATOM 891 N N . LYS A 1 107 ? -18.006 -1.303 34.592 1.00 87.50 107 LYS A N 1
ATOM 892 C CA . LYS A 1 107 ? -19.222 -1.828 35.231 1.00 87.50 107 LYS A CA 1
ATOM 893 C C . LYS A 1 107 ? -20.251 -0.721 35.472 1.00 87.50 107 LYS A C 1
ATOM 895 O O . LYS A 1 107 ? -21.405 -0.856 35.072 1.00 87.50 107 LYS A O 1
ATOM 900 N N . ASN A 1 108 ? -19.833 0.384 36.089 1.00 89.81 108 ASN A N 1
ATOM 901 C CA . ASN A 1 108 ? -20.724 1.511 36.377 1.00 89.81 108 ASN A CA 1
ATOM 902 C C . ASN A 1 108 ? -21.276 2.156 35.100 1.00 89.81 108 ASN A C 1
ATOM 904 O O . ASN A 1 108 ? -22.446 2.536 35.060 1.00 89.81 108 ASN A O 1
ATOM 908 N N . TRP A 1 109 ? -20.456 2.253 34.055 1.00 91.00 109 TRP A N 1
ATOM 909 C CA . TRP A 1 109 ? -20.873 2.794 32.767 1.00 91.00 109 TRP A CA 1
ATOM 910 C C . TRP A 1 109 ? -21.945 1.921 32.096 1.00 91.00 109 TRP A C 1
ATOM 912 O O . TRP A 1 109 ? -22.996 2.441 31.721 1.00 91.00 109 TRP A O 1
ATOM 922 N N . VAL A 1 110 ? -21.751 0.596 32.033 1.00 88.88 110 VAL A N 1
ATOM 923 C CA . VAL A 1 110 ? -22.746 -0.341 31.470 1.00 88.88 110 VAL A CA 1
ATOM 924 C C . VAL A 1 110 ? -24.060 -0.305 32.259 1.00 88.88 110 VAL A C 1
ATOM 926 O O . VAL A 1 110 ? -25.139 -0.248 31.667 1.00 88.88 110 VAL A O 1
ATOM 929 N N . LEU A 1 111 ? -23.987 -0.271 33.593 1.00 89.12 111 LEU A N 1
ATOM 930 C CA . LEU A 1 111 ? -25.168 -0.132 34.451 1.00 89.12 111 LEU A CA 1
ATOM 931 C C . LEU A 1 111 ? -25.908 1.187 34.198 1.00 89.12 111 LEU A C 1
ATOM 933 O O . LEU A 1 111 ? -27.139 1.206 34.156 1.00 89.12 111 LEU A O 1
ATOM 937 N N . GLY A 1 112 ? -25.171 2.283 33.999 1.00 89.25 112 GLY A N 1
ATOM 938 C CA . GLY A 1 112 ? -25.724 3.582 33.620 1.00 89.25 112 GLY A CA 1
ATOM 939 C C . GLY A 1 112 ? -26.529 3.511 32.322 1.00 89.25 112 GLY A C 1
ATOM 940 O O . GLY A 1 112 ? -27.687 3.925 32.307 1.00 89.25 112 GLY A O 1
ATOM 941 N N . LEU A 1 113 ? -25.963 2.900 31.275 1.00 89.00 113 LEU A N 1
ATOM 942 C CA . LEU A 1 113 ? -26.636 2.719 29.983 1.00 89.00 113 LEU A CA 1
ATOM 943 C C . LEU A 1 113 ? -27.946 1.933 30.110 1.00 89.00 113 LEU A C 1
ATOM 945 O O . LEU A 1 113 ? -28.974 2.325 29.557 1.00 89.00 113 LEU A O 1
ATOM 949 N N . VAL A 1 114 ? -27.928 0.830 30.863 1.00 88.12 114 VAL A N 1
ATOM 950 C CA . VAL A 1 114 ? -29.129 0.010 31.076 1.00 88.12 114 VAL A CA 1
ATOM 951 C C . VAL A 1 114 ? -30.176 0.764 31.891 1.00 88.12 114 VAL A C 1
ATOM 953 O O . VAL A 1 114 ? -31.360 0.711 31.561 1.00 88.12 114 VAL A O 1
ATOM 956 N N . ASN A 1 115 ? -29.770 1.510 32.918 1.00 88.62 115 ASN A N 1
ATOM 957 C CA . ASN A 1 115 ? -30.689 2.326 33.711 1.00 88.62 115 ASN A CA 1
ATOM 958 C C . ASN A 1 115 ? -31.316 3.466 32.902 1.00 88.62 115 ASN A C 1
ATOM 9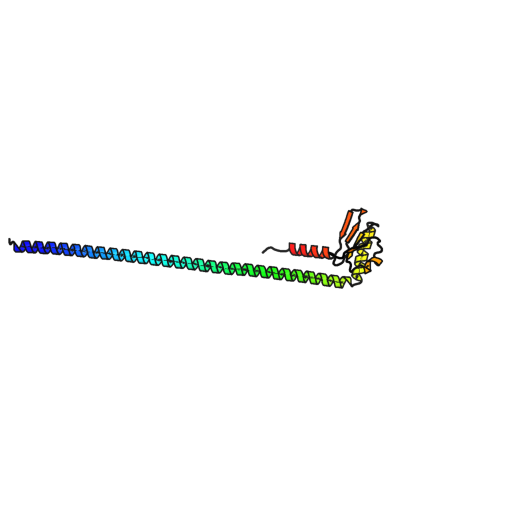60 O O . ASN A 1 115 ? -32.488 3.780 33.105 1.00 88.62 115 ASN A O 1
ATOM 964 N N . GLU A 1 116 ? -30.578 4.077 31.976 1.00 88.12 116 GLU A N 1
ATOM 965 C CA . GLU A 1 116 ? -31.152 5.044 31.040 1.00 88.12 116 GLU A CA 1
ATOM 966 C C . GLU A 1 116 ? -32.161 4.384 30.104 1.00 88.12 116 GLU A C 1
ATOM 968 O O . GLU A 1 116 ? -33.274 4.888 29.972 1.00 88.12 116 GLU A O 1
ATOM 973 N N . ALA A 1 117 ? -31.841 3.219 29.537 1.00 85.94 117 ALA A N 1
ATOM 974 C CA . ALA A 1 117 ? -32.775 2.486 28.687 1.00 85.94 117 ALA A CA 1
ATOM 975 C C . ALA A 1 117 ? -34.053 2.055 29.430 1.00 85.94 117 ALA A C 1
ATOM 977 O O . ALA A 1 117 ? -35.144 2.154 28.871 1.00 85.94 117 ALA A O 1
ATOM 978 N N . LYS A 1 118 ? -33.947 1.671 30.710 1.00 85.38 118 LYS A N 1
ATOM 979 C CA . LYS A 1 118 ? -35.100 1.360 31.576 1.00 85.38 118 LYS A CA 1
ATOM 980 C C . LYS A 1 118 ? -36.050 2.542 31.779 1.00 85.38 118 LYS A C 1
ATOM 982 O O . LYS A 1 118 ? -37.239 2.337 31.991 1.00 85.38 118 LYS A O 1
ATOM 987 N N . LYS A 1 119 ? -35.560 3.787 31.712 1.00 85.75 119 LYS A N 1
ATOM 988 C CA . LYS A 1 119 ? -36.435 4.974 31.766 1.00 85.75 119 LYS A CA 1
ATOM 989 C C . LYS A 1 119 ? -37.301 5.104 30.512 1.00 85.75 119 LYS A C 1
ATOM 991 O O . LYS A 1 119 ? -38.330 5.773 30.562 1.00 85.75 119 LYS A O 1
ATOM 996 N N . LEU A 1 120 ? -36.883 4.518 29.386 1.00 82.94 120 LEU A N 1
ATOM 997 C CA . LEU A 1 120 ? -37.641 4.570 28.137 1.00 82.94 120 LEU A CA 1
ATOM 998 C C . LEU A 1 120 ? -38.739 3.505 28.077 1.00 82.94 120 LEU A C 1
ATOM 1000 O O . LEU A 1 120 ? -39.782 3.784 27.480 1.00 82.94 120 LEU A O 1
ATOM 1004 N N . ASP A 1 121 ? -38.489 2.308 28.609 1.00 82.81 121 ASP A N 1
ATOM 1005 C CA . ASP A 1 121 ? -39.422 1.177 28.630 1.00 82.81 121 ASP A CA 1
ATOM 1006 C C . ASP A 1 121 ? -39.012 0.162 29.714 1.00 82.81 121 ASP A C 1
ATOM 1008 O O . ASP A 1 121 ? -37.824 -0.008 29.989 1.00 82.81 121 ASP A O 1
ATOM 1012 N N . GLU A 1 122 ? -39.978 -0.541 30.305 1.00 78.25 122 GLU A N 1
ATOM 1013 C CA . GLU A 1 122 ? -39.710 -1.619 31.268 1.00 78.25 122 GLU A CA 1
ATOM 1014 C C . GLU A 1 122 ? -39.327 -2.935 30.573 1.00 78.25 122 GLU A C 1
ATOM 1016 O O . GLU A 1 122 ? -38.604 -3.757 31.145 1.00 78.25 122 GLU A O 1
ATOM 1021 N N . ASN A 1 123 ? -39.780 -3.144 29.332 1.00 85.56 123 ASN A N 1
ATOM 1022 C CA . ASN A 1 123 ? -39.508 -4.350 28.561 1.00 85.56 123 ASN A CA 1
ATOM 1023 C C . ASN A 1 123 ? -38.355 -4.122 27.576 1.00 85.56 123 ASN A C 1
ATOM 1025 O O . ASN A 1 123 ? -38.564 -3.851 26.393 1.00 85.56 123 ASN A O 1
ATOM 1029 N N . ILE A 1 124 ? -37.124 -4.243 28.073 1.00 88.56 124 ILE A N 1
ATOM 1030 C CA . ILE A 1 124 ? -35.897 -4.143 27.272 1.00 88.56 124 ILE A CA 1
ATOM 1031 C C . ILE A 1 124 ? -35.179 -5.491 27.195 1.00 88.56 124 ILE A C 1
ATOM 1033 O O . ILE A 1 124 ? -35.256 -6.299 28.122 1.00 88.56 124 ILE A O 1
ATOM 1037 N N . ILE A 1 125 ? -34.458 -5.721 26.098 1.00 89.62 125 ILE A N 1
ATOM 1038 C CA . ILE A 1 125 ? -33.572 -6.874 25.908 1.00 89.62 125 ILE A CA 1
ATOM 1039 C C . ILE A 1 125 ? -32.144 -6.344 25.805 1.00 89.62 125 ILE A C 1
ATOM 1041 O O . ILE A 1 125 ? -31.857 -5.522 24.935 1.00 89.62 125 ILE A O 1
ATOM 1045 N N . VAL A 1 126 ? -31.255 -6.794 26.686 1.00 89.94 126 VAL A N 1
ATOM 1046 C CA . VAL A 1 126 ? -29.857 -6.343 26.723 1.00 89.94 126 VAL A CA 1
ATOM 1047 C C . VAL A 1 126 ? -28.954 -7.440 26.172 1.00 89.94 126 VAL A C 1
ATOM 1049 O O . VAL A 1 126 ? -28.975 -8.562 26.662 1.00 89.94 126 VAL A O 1
ATOM 1052 N N . TYR A 1 127 ? -28.148 -7.108 25.173 1.00 90.00 127 TYR A N 1
ATOM 1053 C CA . TYR A 1 127 ? -27.113 -7.962 24.608 1.00 90.00 127 TYR A CA 1
ATOM 1054 C C . TYR A 1 127 ? -25.753 -7.527 25.142 1.00 90.00 127 TYR A C 1
ATOM 1056 O O . TYR A 1 127 ? -25.388 -6.349 25.032 1.00 90.00 127 TYR A O 1
ATOM 1064 N N . LEU A 1 128 ? -25.018 -8.479 25.704 1.00 89.44 128 LEU A N 1
ATOM 1065 C CA . LEU A 1 128 ? -23.691 -8.275 26.271 1.00 89.44 128 LEU A CA 1
ATOM 1066 C C . LEU A 1 128 ? -22.695 -9.269 25.7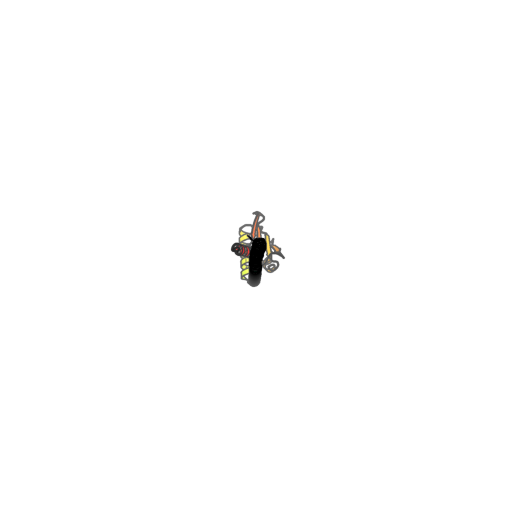00 1.00 89.44 128 LEU A C 1
ATOM 1068 O O . LEU A 1 128 ? -23.055 -10.339 25.216 1.00 89.44 128 LEU A O 1
ATOM 1072 N N . ASP A 1 129 ? -21.427 -8.900 25.799 1.00 89.69 129 ASP A N 1
ATOM 1073 C CA . ASP A 1 129 ? -20.326 -9.811 25.539 1.00 89.69 129 ASP A CA 1
ATOM 1074 C C . ASP A 1 129 ? -20.297 -10.938 26.582 1.00 89.69 129 ASP A C 1
ATOM 1076 O O . ASP A 1 129 ? -20.535 -10.690 27.766 1.00 89.69 129 ASP A O 1
ATOM 1080 N N . LYS A 1 130 ? -19.953 -12.165 26.176 1.00 86.44 130 LYS A N 1
ATOM 1081 C CA . LYS A 1 130 ? -19.847 -13.306 27.102 1.00 86.44 130 LYS A CA 1
ATOM 1082 C C . LYS A 1 130 ? -18.911 -13.027 28.282 1.00 86.44 130 LYS A C 1
ATOM 1084 O O . LYS A 1 130 ? -19.166 -13.488 29.390 1.00 86.44 130 LYS A O 1
ATOM 1089 N N . SER A 1 131 ? -17.842 -12.249 28.081 1.00 84.12 131 SER A N 1
ATOM 1090 C CA . SER A 1 131 ? -16.912 -11.937 29.172 1.00 84.12 131 SER A CA 1
ATOM 1091 C C . SER A 1 131 ? -17.531 -11.051 30.262 1.00 84.12 131 SER A C 1
ATOM 1093 O O . SER A 1 131 ? -16.926 -10.895 31.319 1.00 84.12 131 SER A O 1
ATOM 1095 N N . ASP A 1 132 ? -18.690 -10.445 29.997 1.00 84.81 132 ASP A N 1
ATOM 1096 C CA . ASP A 1 132 ? -19.401 -9.531 30.893 1.00 84.81 132 ASP A CA 1
ATOM 1097 C C . ASP A 1 132 ? -20.564 -10.216 31.629 1.00 84.81 132 ASP A C 1
ATOM 1099 O O . ASP A 1 132 ? -21.379 -9.546 32.260 1.00 84.81 132 ASP A O 1
ATOM 1103 N N . GLU A 1 133 ? -20.623 -11.552 31.601 1.00 83.94 133 GLU A N 1
ATOM 1104 C CA . GLU A 1 133 ? -21.616 -12.363 32.322 1.00 83.94 133 GLU A CA 1
ATOM 1105 C C . GLU A 1 133 ? -21.711 -11.989 33.809 1.00 83.94 133 GLU A C 1
ATOM 1107 O O . GLU A 1 133 ? -22.807 -11.876 34.351 1.00 83.94 133 GLU A O 1
ATOM 1112 N N . GLY A 1 134 ? -20.580 -11.683 34.453 1.00 82.94 134 GLY A N 1
ATOM 1113 C CA . GLY A 1 134 ? -20.545 -11.265 35.859 1.00 82.94 134 GLY A CA 1
ATOM 1114 C C . GLY A 1 134 ? -21.243 -9.931 36.161 1.00 82.94 134 GLY A C 1
ATOM 1115 O O . GLY A 1 134 ? -21.413 -9.597 37.328 1.00 82.94 134 GLY A O 1
ATOM 1116 N N . LEU A 1 135 ? -21.639 -9.160 35.142 1.00 81.94 135 LEU A N 1
ATOM 1117 C CA . LEU A 1 135 ? -22.429 -7.935 35.300 1.00 81.94 135 LEU A CA 1
ATOM 1118 C C . LEU A 1 135 ? -23.939 -8.207 35.279 1.00 81.94 135 LEU A C 1
ATOM 1120 O O . LEU A 1 135 ? -24.706 -7.329 35.664 1.00 81.94 135 LEU A O 1
ATOM 1124 N N . MET A 1 136 ? -24.374 -9.393 34.837 1.00 82.00 136 MET A N 1
ATOM 1125 C CA . MET A 1 136 ? -25.785 -9.725 34.608 1.00 82.00 136 MET A CA 1
ATOM 1126 C C . MET A 1 136 ? -26.648 -9.517 35.857 1.00 82.00 136 MET A C 1
ATOM 1128 O O . MET A 1 136 ? -27.720 -8.911 35.769 1.00 82.00 136 MET A O 1
ATOM 1132 N N . ASP A 1 137 ? -26.147 -9.953 37.014 1.00 81.50 137 ASP A N 1
ATOM 1133 C CA . ASP A 1 137 ? -26.854 -9.864 38.294 1.00 81.50 137 ASP A CA 1
ATOM 1134 C C . ASP A 1 137 ? -27.086 -8.408 38.729 1.00 81.50 137 ASP A C 1
ATOM 1136 O O . ASP A 1 137 ? -28.143 -8.067 39.264 1.00 81.50 137 ASP A O 1
ATOM 1140 N N . ASP A 1 138 ? -26.131 -7.519 38.442 1.00 82.81 138 ASP A N 1
ATOM 1141 C CA . ASP A 1 138 ? -26.196 -6.110 38.835 1.00 82.81 138 ASP A CA 1
ATOM 1142 C C . ASP A 1 138 ? -27.111 -5.273 37.929 1.00 82.81 138 ASP A C 1
ATOM 1144 O O . ASP A 1 138 ? -27.596 -4.216 38.338 1.00 82.81 138 ASP A O 1
ATOM 1148 N N . LEU A 1 139 ? -27.371 -5.719 36.693 1.00 82.12 139 LEU A N 1
ATOM 1149 C CA . LEU A 1 139 ? -28.205 -4.977 35.740 1.00 82.12 139 LEU A CA 1
ATOM 1150 C C . LEU A 1 139 ? -29.675 -4.956 36.159 1.00 82.12 139 LEU A C 1
ATOM 1152 O O . LEU A 1 139 ? -30.410 -4.046 35.764 1.00 82.12 139 LEU A O 1
ATOM 1156 N N . GLY A 1 140 ? -30.129 -5.952 36.928 1.00 79.12 140 GLY A N 1
ATOM 1157 C CA . GLY A 1 140 ? -31.511 -6.060 37.397 1.00 79.12 140 GLY A CA 1
ATOM 1158 C C . GLY A 1 140 ? -32.535 -6.089 36.255 1.00 79.12 140 GLY A C 1
ATOM 1159 O O . GLY A 1 140 ? -33.562 -5.412 36.336 1.00 79.12 140 GLY A O 1
ATOM 1160 N N . VAL A 1 141 ? -32.228 -6.780 35.153 1.00 79.94 141 VAL A N 1
ATOM 1161 C CA . VAL A 1 141 ? -33.114 -6.985 33.989 1.00 79.94 141 VAL A CA 1
ATOM 1162 C C . VAL A 1 141 ? -33.342 -8.476 33.787 1.00 79.94 141 VAL A C 1
ATOM 1164 O O . VAL A 1 141 ? -32.428 -9.271 33.969 1.00 79.94 141 VAL A O 1
ATOM 1167 N N . LYS A 1 142 ? -34.558 -8.860 33.385 1.00 76.94 142 LYS A N 1
ATOM 1168 C CA . LYS A 1 142 ? -34.910 -10.275 33.176 1.00 76.94 142 LYS A CA 1
ATOM 1169 C C . LYS A 1 142 ? -34.436 -10.831 31.828 1.00 76.94 142 LYS A C 1
ATOM 1171 O O . LYS A 1 142 ? -34.181 -12.023 31.732 1.00 76.94 142 LYS A O 1
ATOM 1176 N N . ASN A 1 143 ? -34.317 -9.979 30.807 1.00 85.25 143 ASN A N 1
ATOM 1177 C CA . ASN A 1 143 ? -34.020 -10.385 29.432 1.00 85.25 143 ASN A CA 1
ATOM 1178 C C . ASN A 1 143 ? -32.602 -9.945 29.033 1.00 85.25 143 ASN A C 1
ATOM 1180 O O . ASN A 1 143 ? -32.427 -8.917 28.376 1.00 85.25 143 ASN A O 1
ATOM 1184 N N . VAL A 1 144 ? -31.590 -10.710 29.446 1.00 87.25 144 VAL A N 1
ATOM 1185 C CA . VAL A 1 144 ? -30.189 -10.496 29.048 1.00 87.25 144 VAL A CA 1
ATOM 1186 C C . VAL A 1 144 ? -29.735 -11.654 28.160 1.00 87.25 144 VAL A C 1
ATOM 1188 O O . VAL A 1 144 ? -29.997 -12.814 28.471 1.00 87.25 144 VAL A O 1
ATOM 1191 N N . VAL A 1 145 ? -29.077 -11.338 27.047 1.00 88.69 145 VAL A N 1
ATOM 1192 C CA . VAL A 1 145 ? -28.542 -12.298 26.078 1.00 88.69 145 VAL A CA 1
ATOM 1193 C C . VAL A 1 145 ? -27.031 -12.118 25.994 1.00 88.69 145 VAL A C 1
ATOM 1195 O O . VAL A 1 145 ? -26.547 -11.019 25.728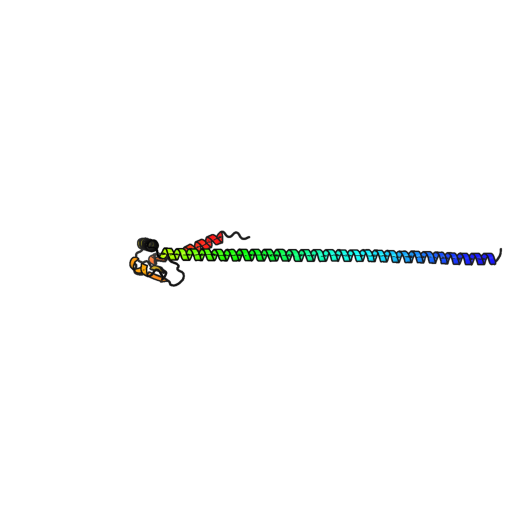 1.00 88.69 145 VAL A O 1
ATOM 1198 N N . LEU A 1 146 ? -26.287 -13.200 26.204 1.00 86.44 146 LEU A N 1
ATOM 1199 C CA . LEU A 1 146 ? -24.837 -13.214 26.038 1.00 86.44 146 LEU A CA 1
ATOM 1200 C C . LEU A 1 146 ? -24.491 -13.596 24.599 1.00 86.44 146 LEU A C 1
ATOM 1202 O O . LEU A 1 146 ? -24.998 -14.586 24.068 1.00 86.44 146 LEU A O 1
ATOM 1206 N N . CYS A 1 147 ? -23.635 -12.800 23.969 1.00 85.06 147 CYS A N 1
ATOM 1207 C CA . CYS A 1 147 ? -23.116 -13.038 22.633 1.00 85.06 147 CYS A CA 1
ATOM 1208 C C . CYS A 1 147 ? -21.650 -13.475 22.718 1.00 85.06 147 CYS A C 1
ATOM 1210 O O . CYS A 1 147 ? -20.833 -12.809 23.352 1.00 85.06 147 CYS A O 1
ATOM 1212 N N . ASP A 1 148 ? -21.333 -14.585 22.050 1.00 75.44 148 ASP A N 1
ATOM 1213 C CA . ASP A 1 148 ? -19.978 -15.149 21.999 1.00 75.44 148 ASP A CA 1
ATOM 1214 C C . ASP A 1 148 ? -19.117 -14.528 20.884 1.00 75.44 148 ASP A C 1
ATOM 1216 O O . ASP A 1 148 ? -17.892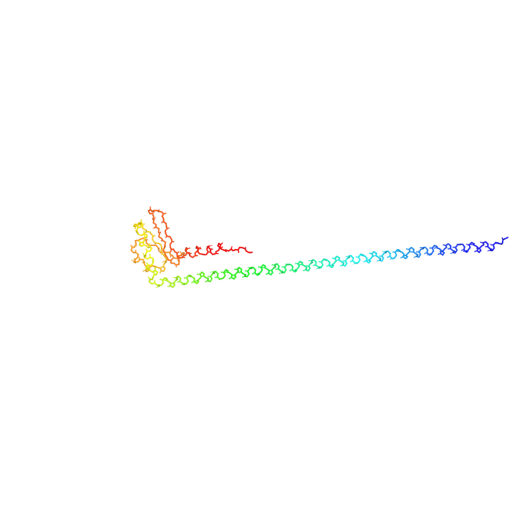 -14.557 20.963 1.00 75.44 148 ASP A O 1
ATOM 1220 N N . GLU A 1 149 ? -19.741 -13.951 19.850 1.00 73.81 149 GLU A N 1
ATOM 1221 C CA . GLU A 1 149 ? -19.055 -13.389 18.684 1.00 73.81 149 GLU A CA 1
ATOM 1222 C C . GLU A 1 149 ? -19.564 -11.979 18.349 1.00 73.81 149 GLU A C 1
ATOM 1224 O O . GLU A 1 149 ? -20.750 -11.668 18.484 1.00 73.81 149 GLU A O 1
ATOM 1229 N N . GLY A 1 150 ? -18.656 -11.117 17.881 1.00 73.19 150 GLY A N 1
ATOM 1230 C CA . GLY A 1 150 ? -18.979 -9.774 17.380 1.00 73.19 150 GLY A CA 1
ATOM 1231 C C . GLY A 1 150 ? -19.049 -8.669 18.438 1.00 73.19 150 GLY A C 1
ATOM 1232 O O . GLY A 1 150 ? -19.274 -7.512 18.083 1.00 73.19 150 GLY A O 1
ATOM 1233 N N . PHE A 1 151 ? -18.813 -8.990 19.710 1.00 82.56 151 PHE A N 1
ATOM 1234 C CA . PHE A 1 151 ? -18.722 -8.019 20.796 1.00 82.56 151 PHE A CA 1
ATOM 1235 C C . PHE A 1 151 ? -17.288 -7.973 21.334 1.00 82.56 151 PHE A C 1
ATOM 1237 O O . PHE A 1 151 ? -16.582 -8.972 21.382 1.00 82.56 151 PHE A O 1
ATOM 1244 N N . ILE A 1 152 ? -16.834 -6.773 21.694 1.00 84.94 152 ILE A N 1
ATOM 1245 C CA . ILE A 1 152 ? -15.563 -6.548 22.407 1.00 84.94 152 ILE A CA 1
ATOM 1246 C C . ILE A 1 152 ? -15.817 -5.794 23.722 1.00 84.94 152 ILE A C 1
ATOM 1248 O O . ILE A 1 152 ? -14.925 -5.166 24.284 1.00 84.94 152 ILE A O 1
ATOM 1252 N N . GLY A 1 153 ? -17.065 -5.839 24.200 1.00 86.00 153 GLY A N 1
ATOM 1253 C CA . GLY A 1 153 ? -17.602 -5.028 25.291 1.00 86.00 153 GLY A CA 1
ATOM 1254 C C . GLY A 1 153 ? -18.614 -3.970 24.838 1.00 86.00 153 GLY A C 1
ATOM 1255 O O . GLY A 1 153 ? -18.883 -3.774 23.647 1.00 86.00 153 GLY A O 1
ATOM 1256 N N . GLY A 1 154 ? -19.160 -3.274 25.829 1.00 88.31 154 GLY A N 1
ATOM 1257 C CA . GLY A 1 154 ? -20.338 -2.429 25.711 1.00 88.31 154 GLY A CA 1
ATOM 1258 C C . GLY A 1 154 ? -21.636 -3.225 25.773 1.00 88.31 154 GLY A C 1
ATOM 1259 O O . GLY A 1 154 ? -21.640 -4.426 26.038 1.00 88.31 154 GLY A O 1
ATOM 1260 N N . ALA A 1 155 ? -22.744 -2.532 25.534 1.00 88.75 155 ALA A N 1
ATOM 1261 C CA . ALA A 1 155 ? -24.074 -3.120 25.561 1.00 88.75 155 ALA A CA 1
ATOM 1262 C C . ALA A 1 155 ? -24.865 -2.691 24.329 1.00 88.75 155 ALA A C 1
ATOM 1264 O O . ALA A 1 155 ? -24.828 -1.527 23.918 1.00 88.75 155 ALA A O 1
ATOM 1265 N N . ARG A 1 156 ? -25.619 -3.633 23.765 1.00 91.00 156 ARG A N 1
ATOM 1266 C CA . ARG A 1 156 ? -26.661 -3.332 22.784 1.00 91.00 156 ARG A CA 1
ATOM 1267 C C . ARG A 1 156 ? -28.009 -3.569 23.444 1.00 91.00 156 ARG A C 1
ATOM 1269 O O . ARG A 1 156 ? -28.270 -4.652 23.946 1.00 91.00 156 ARG A O 1
ATOM 1276 N N . ILE A 1 157 ? -28.861 -2.557 23.460 1.00 90.69 157 ILE A N 1
ATOM 1277 C CA . ILE A 1 157 ? -30.147 -2.591 24.148 1.00 90.69 157 ILE A CA 1
ATOM 1278 C C . ILE A 1 157 ? -31.252 -2.460 23.108 1.00 90.69 157 ILE A C 1
ATOM 1280 O O . ILE A 1 157 ? -31.328 -1.468 22.385 1.00 90.69 157 ILE A O 1
ATOM 1284 N N . CYS A 1 158 ? -32.116 -3.462 23.037 1.00 89.31 158 CYS A N 1
ATOM 1285 C CA . CYS A 1 158 ? -33.275 -3.481 22.160 1.00 89.31 158 CYS A CA 1
ATOM 1286 C C . CYS A 1 158 ? -34.534 -3.173 22.970 1.00 89.31 158 CYS A C 1
ATOM 1288 O O . CYS A 1 158 ? -34.751 -3.759 24.031 1.00 89.31 158 CYS A O 1
ATOM 1290 N N . VAL A 1 159 ? -35.380 -2.287 22.446 1.00 88.56 159 VAL A N 1
ATOM 1291 C CA . VAL A 1 159 ? -36.685 -1.939 23.023 1.00 88.56 159 VAL A CA 1
ATOM 1292 C C . VAL A 1 159 ? -37.777 -2.407 22.054 1.00 88.56 159 VAL A C 1
ATOM 1294 O O . VAL A 1 159 ? -38.133 -1.658 21.136 1.00 88.56 159 VAL A O 1
ATOM 1297 N N . PRO A 1 160 ? -38.309 -3.638 22.205 1.00 85.62 160 PRO A N 1
ATOM 1298 C CA . PRO A 1 160 ? -39.264 -4.216 21.259 1.00 85.62 160 PRO A CA 1
ATOM 1299 C C . PRO A 1 160 ? -40.523 -3.366 21.085 1.00 85.62 160 PRO A C 1
ATOM 1301 O O . PRO A 1 160 ? -40.978 -3.173 19.962 1.00 85.62 160 PRO A O 1
ATOM 1304 N N . SER A 1 161 ? -41.042 -2.785 22.172 1.00 83.81 161 SER A N 1
ATOM 1305 C CA . SER A 1 161 ? -42.266 -1.972 22.164 1.00 83.81 161 SER A CA 1
ATOM 1306 C C . SER A 1 161 ? -42.190 -0.758 21.232 1.00 83.81 161 SER A C 1
ATOM 1308 O O . SER A 1 161 ? -43.209 -0.310 20.713 1.00 83.81 161 SER A O 1
ATOM 1310 N N . LYS A 1 162 ? -40.986 -0.207 21.030 1.00 81.94 162 LYS A N 1
ATOM 1311 C CA . LYS A 1 162 ? -40.739 1.001 20.223 1.00 81.94 162 LYS A CA 1
ATOM 1312 C C . LYS A 1 162 ? -39.965 0.714 18.935 1.00 81.94 162 LYS A C 1
ATOM 1314 O O . LYS A 1 162 ? -39.664 1.645 18.196 1.00 81.94 162 LYS A O 1
ATOM 1319 N N . ASN A 1 163 ? -39.641 -0.555 18.677 1.00 83.81 163 ASN A N 1
ATOM 1320 C CA . ASN A 1 163 ? -38.847 -1.012 17.536 1.00 83.81 163 ASN A CA 1
ATOM 1321 C C . ASN A 1 163 ? -37.517 -0.245 17.362 1.00 83.81 163 ASN A C 1
ATOM 1323 O O . ASN A 1 163 ? -37.123 0.101 16.249 1.00 83.81 163 ASN A O 1
ATOM 1327 N N . TYR A 1 164 ? -36.845 0.053 18.477 1.00 85.88 164 TYR A N 1
ATOM 1328 C CA . TYR A 1 164 ? -35.622 0.856 18.513 1.00 85.88 164 TYR A CA 1
ATOM 1329 C C . TYR A 1 164 ? -34.470 0.085 19.170 1.00 85.88 164 TYR A C 1
ATOM 1331 O O . TYR A 1 164 ? -34.685 -0.681 20.113 1.00 85.88 164 TYR A O 1
ATOM 1339 N N . VAL A 1 165 ? -33.248 0.292 18.667 1.00 89.19 165 VAL A N 1
ATOM 1340 C CA . VAL A 1 165 ? -32.023 -0.361 19.148 1.00 89.19 165 VAL A CA 1
ATOM 1341 C C . VAL A 1 165 ? -30.990 0.699 19.499 1.00 89.19 165 VAL A C 1
ATOM 1343 O O . VAL A 1 165 ? -30.613 1.519 18.664 1.00 89.19 165 VAL A O 1
ATOM 1346 N N . ILE A 1 166 ? -30.512 0.652 20.736 1.00 88.81 166 ILE A N 1
ATOM 1347 C CA . ILE A 1 166 ? -29.415 1.469 21.238 1.00 88.81 166 ILE A CA 1
ATOM 1348 C C . ILE A 1 166 ? -28.165 0.600 21.223 1.00 88.81 166 ILE A C 1
ATOM 1350 O O . ILE A 1 166 ? -28.036 -0.325 22.020 1.00 88.81 166 ILE A O 1
ATOM 1354 N N . ASP A 1 167 ? -27.245 0.878 20.310 1.00 89.12 167 ASP A N 1
ATOM 1355 C CA . ASP A 1 167 ? -25.987 0.144 20.211 1.00 89.12 167 ASP A CA 1
ATOM 1356 C C . ASP A 1 167 ? -24.829 1.010 20.713 1.00 89.12 167 ASP A C 1
ATOM 1358 O O . ASP A 1 167 ? -24.367 1.901 19.999 1.00 89.12 167 ASP A O 1
ATOM 1362 N N . HIS A 1 168 ? -24.389 0.724 21.941 1.00 89.75 168 HIS A N 1
ATOM 1363 C CA . HIS A 1 168 ? -23.198 1.289 22.576 1.00 89.75 168 HIS A CA 1
ATOM 1364 C C . HIS A 1 168 ? -22.079 0.246 22.680 1.00 89.75 168 HIS A C 1
ATOM 1366 O O . HIS A 1 168 ? -21.313 0.223 23.645 1.00 89.75 168 HIS A O 1
ATOM 1372 N N . THR A 1 169 ? -21.984 -0.656 21.705 1.00 89.69 169 THR A N 1
ATOM 1373 C CA . THR A 1 169 ? -20.868 -1.599 21.639 1.00 89.69 169 THR A CA 1
ATOM 1374 C C . THR A 1 169 ? -19.591 -0.889 21.212 1.00 89.69 169 THR A C 1
ATOM 1376 O O . THR A 1 169 ? -19.581 -0.053 20.303 1.00 89.69 169 THR A O 1
ATOM 1379 N N . TYR A 1 170 ? -18.472 -1.262 21.833 1.00 88.88 170 TYR A N 1
ATOM 1380 C CA . TYR A 1 170 ? -17.171 -0.740 21.416 1.00 88.88 170 TYR A CA 1
ATOM 1381 C C . TYR A 1 170 ? -16.787 -1.212 20.012 1.00 88.88 170 TYR A C 1
ATOM 1383 O O . TYR A 1 170 ? -16.065 -0.504 19.319 1.00 88.88 170 TYR A O 1
ATOM 1391 N N . MET A 1 171 ? -17.306 -2.364 19.570 1.00 87.38 171 MET A N 1
ATOM 1392 C CA . MET A 1 171 ? -17.112 -2.858 18.205 1.00 87.38 171 MET A CA 1
ATOM 1393 C C . MET A 1 171 ? -17.679 -1.871 17.182 1.00 87.38 171 MET A C 1
ATOM 1395 O O . MET A 1 171 ? -16.991 -1.494 16.237 1.00 87.38 171 MET A O 1
ATOM 1399 N N . ARG A 1 172 ? -18.917 -1.405 17.394 1.00 88.75 172 ARG A N 1
ATOM 1400 C CA . ARG A 1 172 ? -19.539 -0.400 16.530 1.00 88.75 172 ARG A CA 1
ATOM 1401 C C . ARG A 1 172 ? -18.735 0.897 16.522 1.00 88.75 172 ARG A C 1
ATOM 1403 O O . ARG A 1 172 ? -18.412 1.392 15.449 1.00 88.75 172 ARG A O 1
ATOM 1410 N N . ALA A 1 173 ? -18.386 1.417 17.699 1.00 88.56 173 ALA A N 1
ATOM 1411 C CA . ALA A 1 173 ? -17.619 2.657 17.803 1.00 88.56 173 ALA A CA 1
ATOM 1412 C C . ALA A 1 173 ? -16.258 2.548 17.096 1.00 88.56 173 ALA A C 1
ATOM 1414 O O . ALA A 1 173 ? -15.854 3.465 16.388 1.00 88.56 173 ALA A O 1
ATOM 1415 N N . LEU A 1 174 ? -15.567 1.415 17.246 1.00 88.00 174 LEU A N 1
ATOM 1416 C CA . LEU A 1 174 ? -14.296 1.152 16.578 1.00 88.00 174 LEU A CA 1
ATOM 1417 C C . LEU A 1 174 ? -14.459 1.102 15.055 1.00 88.00 174 LEU A C 1
ATOM 1419 O O . LEU A 1 174 ? -13.685 1.743 14.351 1.00 88.00 174 LEU A O 1
ATOM 1423 N N . ASN A 1 175 ? -15.485 0.412 14.554 1.00 87.69 175 ASN A N 1
ATOM 1424 C CA . ASN A 1 175 ? -15.778 0.346 13.122 1.00 87.69 175 ASN A CA 1
ATOM 1425 C C . ASN A 1 175 ? -16.124 1.719 12.539 1.00 87.69 175 ASN A C 1
ATOM 1427 O O . ASN A 1 175 ? -15.588 2.073 11.497 1.00 87.69 175 ASN A O 1
ATOM 1431 N N . GLU A 1 176 ? -16.931 2.529 13.230 1.00 88.50 176 GLU A N 1
ATOM 1432 C CA . GLU A 1 176 ? -17.232 3.903 12.804 1.00 88.50 176 GLU A CA 1
ATOM 1433 C C . GLU A 1 176 ? -15.957 4.765 12.738 1.00 88.50 176 GLU A C 1
ATOM 1435 O O . GLU A 1 176 ? -15.779 5.554 11.810 1.00 88.50 176 GLU A O 1
ATOM 1440 N N . GLN A 1 177 ? -15.025 4.605 13.688 1.00 86.19 177 GLN A N 1
ATOM 1441 C CA . GLN A 1 177 ? -13.736 5.306 13.633 1.00 86.19 177 GLN A CA 1
ATOM 1442 C C . GLN A 1 177 ? -12.842 4.804 12.493 1.00 86.19 177 GLN A C 1
ATOM 1444 O O . GLN A 1 177 ? -12.197 5.620 11.836 1.00 86.19 177 GLN A O 1
ATOM 1449 N N . ILE A 1 178 ? -12.820 3.494 12.226 1.00 85.69 178 ILE A N 1
ATOM 1450 C CA . ILE A 1 178 ? -12.099 2.912 11.084 1.00 85.69 178 ILE A CA 1
ATOM 1451 C C . ILE A 1 178 ? -12.684 3.431 9.766 1.00 85.69 178 ILE A C 1
ATOM 1453 O O . ILE A 1 178 ? -11.932 3.839 8.884 1.00 85.69 178 ILE A O 1
ATOM 1457 N N . GLU A 1 179 ? -14.009 3.465 9.625 1.00 86.00 179 GLU A N 1
ATOM 1458 C CA . GLU A 1 179 ? -14.686 4.002 8.442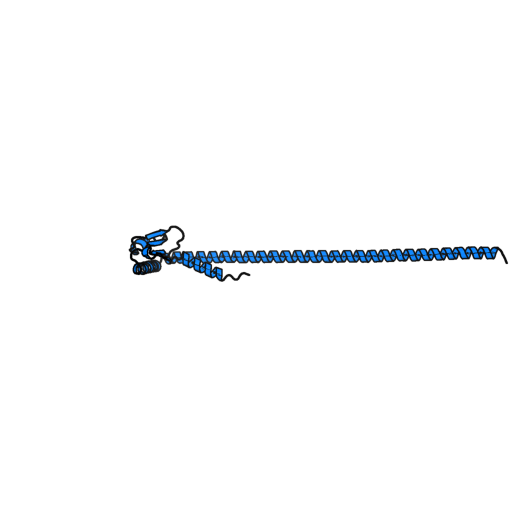 1.00 86.00 179 GLU A CA 1
ATOM 1459 C C . GLU A 1 179 ? -14.381 5.488 8.241 1.00 86.00 179 GLU A C 1
ATOM 1461 O O . GLU A 1 179 ? -14.024 5.889 7.136 1.00 86.00 179 GLU A O 1
ATOM 1466 N N . ASN A 1 180 ? -14.427 6.297 9.303 1.00 86.50 180 ASN A N 1
ATOM 1467 C CA . ASN A 1 180 ? -14.058 7.713 9.234 1.00 86.50 180 ASN A CA 1
ATOM 1468 C C . ASN A 1 180 ? -12.584 7.913 8.855 1.00 86.50 180 ASN A C 1
ATOM 1470 O O . ASN A 1 180 ? -12.260 8.789 8.051 1.00 86.50 180 ASN A O 1
ATOM 1474 N N . PHE A 1 181 ? -11.685 7.092 9.403 1.00 81.62 181 PHE A N 1
ATOM 1475 C CA . PHE A 1 181 ? -10.267 7.122 9.051 1.00 81.62 181 PHE A CA 1
ATOM 1476 C C . PHE A 1 181 ? -10.046 6.736 7.582 1.00 81.62 181 PHE A C 1
ATOM 1478 O O . PHE A 1 181 ? -9.299 7.402 6.866 1.00 81.62 181 PHE A O 1
ATOM 1485 N N . ASN A 1 182 ? -10.764 5.720 7.103 1.00 80.00 182 ASN A N 1
ATOM 1486 C CA . ASN A 1 182 ? -10.745 5.303 5.706 1.00 80.00 182 ASN A CA 1
ATOM 1487 C C . ASN A 1 182 ? -11.377 6.339 4.769 1.00 80.00 182 ASN A C 1
ATOM 1489 O O . ASN A 1 182 ? -10.933 6.471 3.634 1.00 80.00 182 ASN A O 1
ATOM 1493 N N . ALA A 1 183 ? -12.370 7.107 5.218 1.00 80.19 183 ALA A N 1
ATOM 1494 C CA . ALA A 1 183 ? -12.970 8.185 4.432 1.00 80.19 183 ALA A CA 1
ATOM 1495 C C . ALA A 1 183 ? -12.015 9.378 4.237 1.00 80.19 183 ALA A C 1
ATOM 1497 O O . ALA A 1 183 ? -12.100 10.084 3.235 1.00 80.19 183 ALA A O 1
ATOM 1498 N N . LEU A 1 184 ? -11.068 9.582 5.159 1.00 75.88 184 LEU A N 1
ATOM 1499 C CA . LEU A 1 184 ? -9.993 10.578 5.042 1.00 75.88 184 LEU A CA 1
ATOM 1500 C C . LEU A 1 184 ? -8.867 10.142 4.089 1.00 75.88 184 LEU A C 1
ATOM 1502 O O . LEU A 1 184 ? -7.893 10.875 3.894 1.00 75.88 184 LEU A O 1
ATOM 1506 N N . ARG A 1 185 ? -8.974 8.950 3.494 1.00 72.94 185 ARG A N 1
ATOM 1507 C CA . ARG A 1 185 ? -7.990 8.412 2.562 1.00 72.94 185 ARG A CA 1
ATOM 1508 C C . ARG A 1 185 ? -7.986 9.232 1.272 1.00 72.94 185 ARG A C 1
ATOM 1510 O O . ARG A 1 185 ? -8.841 9.081 0.409 1.00 72.94 185 ARG A O 1
ATOM 1517 N N . ILE A 1 186 ? -6.978 10.085 1.132 1.00 58.78 186 ILE A N 1
ATOM 1518 C CA . ILE A 1 186 ? -6.656 10.742 -0.135 1.00 58.78 186 ILE A CA 1
ATOM 1519 C C . ILE A 1 186 ? -6.099 9.659 -1.068 1.00 58.78 186 ILE A C 1
ATOM 1521 O O . ILE A 1 186 ? -5.063 9.061 -0.768 1.00 58.78 186 ILE A O 1
ATOM 1525 N N . ASP A 1 187 ? -6.799 9.367 -2.163 1.00 57.81 187 ASP A N 1
ATOM 1526 C CA . ASP A 1 187 ? -6.280 8.491 -3.214 1.00 57.81 187 ASP A CA 1
ATOM 1527 C C . ASP A 1 187 ? -5.124 9.212 -3.949 1.00 57.81 187 ASP A C 1
ATOM 1529 O O . ASP A 1 187 ? -5.289 10.339 -4.418 1.00 57.81 187 ASP A O 1
ATOM 1533 N N . TRP A 1 188 ? -3.946 8.572 -4.013 1.00 50.94 188 TRP A N 1
ATOM 1534 C CA . TRP A 1 188 ? -2.707 9.074 -4.644 1.00 50.94 188 TRP A CA 1
ATOM 1535 C C . TRP A 1 188 ? -2.307 8.300 -5.912 1.00 50.94 188 TRP A C 1
ATOM 1537 O O . TRP A 1 188 ? -2.183 7.049 -5.868 1.00 50.94 188 TRP A O 1
#

Sequence (188 aa):
MDINRKLEHMTHTVLNDALRKRHEIIEKSKKVVEDALKEAEIRALKASYEKIQEETHKSQREKQEKISNASIEAKKQLIKRRDELEQQIVENVTKRIYEYKKSGEYKNWVLGLVNEAKKLDENIIVYLDKSDEGLMDDLGVKNVVLCDEGFIGGARICVPSKNYVIDHTYMRALNEQIENFNALRIDW

Radius of gyration: 49.86 Å; chains: 1; bounding box: 94×30×142 Å